Protein AF-A0AAD2HUR3-F1 (afdb_monomer)

Radius of gyration: 21.35 Å; Cα contacts (8 Å, |Δi|>4): 357; chains: 1; bounding box: 64×47×50 Å

Structure (mmCIF, N/CA/C/O backbone):
data_AF-A0AAD2HUR3-F1
#
_entry.id   AF-A0AAD2HUR3-F1
#
loop_
_atom_site.group_PDB
_atom_site.id
_atom_site.type_symbol
_atom_site.label_atom_id
_atom_site.label_alt_id
_atom_site.label_comp_id
_atom_site.label_asym_id
_atom_site.label_entity_id
_atom_site.label_seq_id
_atom_site.pdbx_PDB_ins_code
_atom_site.Cartn_x
_atom_site.Cartn_y
_atom_site.Cartn_z
_atom_site.occupancy
_atom_site.B_iso_or_equiv
_atom_site.auth_seq_id
_atom_site.auth_comp_id
_atom_site.auth_asym_id
_atom_site.auth_atom_id
_atom_site.pdbx_PDB_model_num
ATOM 1 N N . MET A 1 1 ? 40.397 14.769 -1.586 1.00 34.00 1 MET A N 1
ATOM 2 C CA . MET A 1 1 ? 39.409 15.839 -1.855 1.00 34.00 1 MET A CA 1
ATOM 3 C C . MET A 1 1 ? 38.210 15.636 -0.929 1.00 34.00 1 MET A C 1
ATOM 5 O O . MET A 1 1 ? 37.573 14.597 -1.017 1.00 34.00 1 MET A O 1
ATOM 9 N N . LYS A 1 2 ? 37.952 16.541 0.029 1.00 37.72 2 LYS A N 1
ATOM 10 C CA . LYS A 1 2 ? 36.779 16.451 0.923 1.00 37.72 2 LYS A CA 1
ATOM 11 C C . LYS A 1 2 ? 35.541 16.896 0.135 1.00 37.72 2 LYS A C 1
ATOM 13 O O . LYS A 1 2 ? 35.462 18.057 -0.245 1.00 37.72 2 LYS A O 1
ATOM 18 N N . HIS A 1 3 ? 34.601 15.989 -0.125 1.00 41.09 3 HIS A N 1
ATOM 19 C CA . HIS A 1 3 ? 33.325 16.328 -0.758 1.00 41.09 3 HIS A CA 1
ATOM 20 C C . HIS A 1 3 ? 32.531 17.284 0.150 1.00 41.09 3 HIS A C 1
ATOM 22 O O . HIS A 1 3 ? 32.037 16.884 1.206 1.00 41.09 3 HIS A O 1
ATOM 28 N N . LEU A 1 4 ? 32.431 18.555 -0.244 1.00 47.91 4 LEU A N 1
ATOM 29 C CA . LEU A 1 4 ? 31.556 19.537 0.391 1.00 47.91 4 LEU A CA 1
ATOM 30 C C . LEU A 1 4 ? 30.112 19.228 -0.015 1.00 47.91 4 LEU A C 1
ATOM 32 O O . LEU A 1 4 ? 29.670 19.565 -1.108 1.00 47.91 4 LEU A O 1
ATOM 36 N N . LEU A 1 5 ? 29.390 18.539 0.864 1.00 52.28 5 LEU A N 1
ATOM 37 C CA . LEU A 1 5 ? 27.945 18.377 0.746 1.00 52.28 5 LEU A CA 1
ATOM 38 C C . LEU A 1 5 ? 27.286 19.621 1.349 1.00 52.28 5 LEU A C 1
ATOM 40 O O . LEU A 1 5 ? 27.466 19.898 2.539 1.00 52.28 5 LEU A O 1
ATOM 44 N N . PHE A 1 6 ? 26.560 20.368 0.524 1.00 56.66 6 PHE A N 1
ATOM 45 C CA . PHE A 1 6 ? 25.762 21.516 0.945 1.00 56.66 6 PHE A CA 1
ATOM 46 C C . PHE A 1 6 ? 24.303 21.092 1.100 1.00 56.66 6 PHE A C 1
ATOM 48 O O . PHE A 1 6 ? 23.787 20.338 0.276 1.00 56.66 6 PHE A O 1
ATOM 55 N N . PHE A 1 7 ? 23.650 21.572 2.155 1.00 55.84 7 PHE A N 1
ATOM 56 C CA . PHE A 1 7 ? 22.195 21.505 2.270 1.00 55.84 7 PHE A CA 1
ATOM 57 C C . PHE A 1 7 ? 21.618 22.821 1.753 1.00 55.84 7 PHE A C 1
ATOM 59 O O . PHE A 1 7 ? 22.141 23.884 2.089 1.00 55.84 7 PHE A O 1
ATOM 66 N N . GLU A 1 8 ? 20.578 22.737 0.926 1.00 53.88 8 GLU A N 1
ATOM 67 C CA . GLU A 1 8 ? 19.893 23.899 0.366 1.00 53.88 8 GLU A CA 1
ATOM 68 C C . GLU A 1 8 ? 18.534 24.044 1.054 1.00 53.88 8 GLU A C 1
ATOM 70 O O . GLU A 1 8 ? 17.610 23.259 0.845 1.00 53.88 8 GLU A O 1
ATOM 75 N N . THR A 1 9 ? 18.435 25.033 1.935 1.00 46.44 9 THR A N 1
ATOM 76 C CA . THR A 1 9 ? 17.187 25.420 2.600 1.00 46.44 9 THR A CA 1
ATOM 77 C C . THR A 1 9 ? 17.035 26.925 2.458 1.00 46.44 9 THR A C 1
ATOM 79 O O . THR A 1 9 ? 17.928 27.667 2.857 1.00 46.44 9 THR A O 1
ATOM 82 N N . GLN A 1 10 ? 15.922 27.372 1.866 1.00 58.75 10 GLN A N 1
ATOM 83 C CA . GLN A 1 10 ? 15.602 28.795 1.666 1.00 58.75 10 GLN A CA 1
ATOM 84 C C . GLN A 1 10 ? 16.703 29.604 0.948 1.00 58.75 10 GLN A C 1
ATOM 86 O O . GLN A 1 10 ? 17.018 30.724 1.335 1.00 58.75 10 GLN A O 1
ATOM 91 N N . GLY A 1 11 ? 17.317 29.028 -0.093 1.00 70.56 11 GLY A N 1
ATOM 92 C CA . GLY A 1 11 ? 18.325 29.716 -0.914 1.00 70.56 11 GLY A CA 1
ATOM 93 C C . GLY A 1 11 ? 19.704 29.880 -0.262 1.00 70.56 11 GLY A C 1
ATOM 94 O O . GLY A 1 11 ? 20.572 30.535 -0.834 1.00 70.56 11 GLY A O 1
ATOM 95 N N . MET A 1 12 ? 19.939 29.282 0.909 1.00 71.00 12 MET A N 1
ATOM 96 C CA . MET A 1 12 ? 21.235 29.312 1.590 1.00 71.00 12 MET A CA 1
ATOM 97 C C . MET A 1 12 ? 21.991 27.995 1.402 1.00 71.00 12 MET A C 1
ATOM 99 O O . MET A 1 12 ? 21.436 26.916 1.608 1.00 71.00 12 MET A O 1
ATOM 103 N N . LYS A 1 13 ? 23.281 28.091 1.051 1.00 77.38 13 LYS A N 1
ATOM 104 C CA . LYS A 1 13 ? 24.201 26.949 0.951 1.00 77.38 13 LYS A CA 1
ATOM 105 C C . LYS A 1 13 ? 25.010 26.831 2.233 1.00 77.38 13 LYS A C 1
ATOM 107 O O . LYS A 1 13 ? 25.949 27.593 2.451 1.00 77.38 13 LYS A O 1
ATOM 112 N N . VAL A 1 14 ? 24.667 25.853 3.067 1.00 76.56 14 VAL A N 1
ATOM 113 C CA . VAL A 1 14 ? 25.336 25.651 4.358 1.00 76.56 14 VAL A CA 1
ATOM 114 C C . VAL A 1 14 ? 26.252 24.423 4.293 1.00 76.56 14 VAL A C 1
ATOM 116 O O . VAL A 1 14 ? 25.781 23.339 3.926 1.00 76.56 14 VAL A O 1
ATOM 119 N N . PRO A 1 15 ? 27.553 24.544 4.637 1.00 82.62 15 PRO A N 1
ATOM 120 C CA . PRO A 1 15 ? 28.452 23.397 4.693 1.00 82.62 15 PRO A CA 1
ATOM 121 C C . PRO A 1 15 ? 27.973 22.360 5.713 1.00 82.62 15 PRO A C 1
ATOM 123 O O . PRO A 1 15 ? 27.657 22.696 6.856 1.00 82.62 15 PRO A O 1
ATOM 126 N N . ARG A 1 16 ? 28.002 21.072 5.347 1.00 78.06 16 ARG A N 1
ATOM 127 C CA . ARG A 1 16 ? 27.682 19.976 6.278 1.00 78.06 16 ARG A CA 1
ATOM 128 C C . ARG A 1 16 ? 28.501 20.019 7.570 1.00 78.06 16 ARG A C 1
ATOM 130 O O . ARG A 1 16 ? 27.969 19.638 8.606 1.00 78.06 16 ARG A O 1
ATOM 137 N N . SER A 1 17 ? 29.768 20.436 7.518 1.00 84.12 17 SER A N 1
ATOM 138 C CA . SER A 1 17 ? 30.611 20.561 8.716 1.00 84.12 17 SER A CA 1
ATOM 139 C C . SER A 1 17 ? 30.014 21.546 9.714 1.00 84.12 17 SER A C 1
ATOM 141 O O . SER A 1 17 ? 29.818 21.175 10.860 1.00 84.12 17 SER A O 1
ATOM 143 N N . LEU A 1 18 ? 29.595 22.726 9.249 1.00 84.88 18 LEU A N 1
ATOM 144 C CA . LEU A 1 18 ? 28.992 23.757 10.092 1.00 84.88 18 LEU A CA 1
ATOM 145 C C . LEU A 1 18 ? 27.701 23.263 10.762 1.00 84.88 18 LEU A C 1
ATOM 147 O O . LEU A 1 18 ? 27.495 23.482 11.950 1.00 84.88 18 LEU A O 1
ATOM 151 N N . ILE A 1 19 ? 26.861 22.538 10.019 1.00 81.31 19 ILE A N 1
ATOM 152 C CA . ILE A 1 19 ? 25.645 21.916 10.565 1.00 81.31 19 ILE A CA 1
ATOM 153 C C . ILE A 1 19 ? 25.994 20.861 11.622 1.00 81.31 19 ILE A C 1
ATOM 155 O O . ILE A 1 19 ? 25.353 20.788 12.666 1.00 81.31 19 ILE A O 1
ATOM 159 N N . MET A 1 20 ? 27.003 20.027 11.361 1.00 82.38 20 MET A N 1
ATOM 160 C CA . MET A 1 20 ? 27.435 18.998 12.310 1.00 82.38 20 MET A CA 1
ATOM 161 C C . MET A 1 20 ? 28.038 19.602 13.579 1.00 82.38 20 MET A C 1
ATOM 163 O O . MET A 1 20 ? 27.759 19.087 14.658 1.00 82.38 20 MET A O 1
ATOM 167 N N . ASP A 1 21 ? 28.803 20.687 13.459 1.00 87.56 21 ASP A N 1
ATOM 168 C CA . ASP A 1 21 ? 29.377 21.421 14.589 1.00 87.56 21 ASP A CA 1
ATOM 169 C C . ASP A 1 21 ? 28.271 22.092 15.416 1.00 87.56 21 ASP A C 1
ATOM 171 O O . ASP A 1 21 ? 28.256 21.968 16.640 1.00 87.56 21 ASP A O 1
ATOM 175 N N . PHE A 1 22 ? 27.276 22.695 14.753 1.00 87.81 22 PHE A N 1
ATOM 176 C CA . PHE A 1 22 ? 26.085 23.246 15.403 1.00 87.81 22 PHE A CA 1
ATOM 177 C C . PHE A 1 22 ? 25.326 22.176 16.201 1.00 87.81 22 PHE A C 1
ATOM 179 O O . PHE A 1 22 ? 25.068 22.358 17.389 1.00 87.81 22 PHE A O 1
ATOM 186 N N . PHE A 1 23 ? 25.010 21.029 15.587 1.00 86.75 23 PHE A N 1
ATOM 187 C CA . PHE A 1 23 ? 24.324 19.938 16.287 1.00 86.75 23 PHE A CA 1
ATOM 188 C C . PHE A 1 23 ? 25.182 19.332 17.403 1.00 86.75 23 PHE A C 1
ATOM 190 O O . PHE A 1 23 ? 24.644 18.927 18.429 1.00 86.75 23 PHE A O 1
ATOM 197 N N . ALA A 1 24 ? 26.504 19.268 17.238 1.00 85.25 24 ALA A N 1
ATOM 198 C CA . ALA A 1 24 ? 27.399 18.789 18.287 1.00 85.25 24 ALA A CA 1
ATOM 199 C C . ALA A 1 24 ? 27.435 19.735 19.498 1.00 85.25 24 ALA A C 1
ATOM 201 O O . ALA A 1 24 ? 27.561 19.255 20.623 1.00 85.25 24 ALA A O 1
ATOM 202 N N . LEU A 1 25 ? 27.305 21.046 19.276 1.00 90.12 25 LEU A N 1
ATOM 203 C CA . LEU A 1 25 ? 27.304 22.060 20.328 1.00 90.12 25 LEU A CA 1
ATO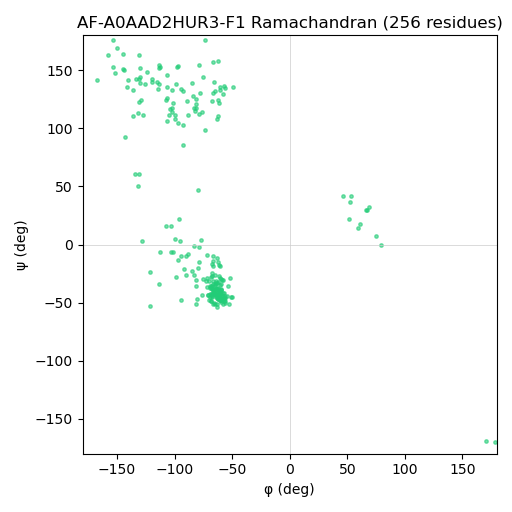M 204 C C . LEU A 1 25 ? 25.941 22.185 21.024 1.00 90.12 25 LEU A C 1
ATOM 206 O O . LEU A 1 25 ? 25.880 22.209 22.251 1.00 90.12 25 LEU A O 1
ATOM 210 N N . HIS A 1 26 ? 24.856 22.259 20.252 1.00 88.44 26 HIS A N 1
ATOM 211 C CA . HIS A 1 26 ? 23.526 22.601 20.767 1.00 88.44 26 HIS A CA 1
ATOM 212 C C . HIS A 1 26 ? 22.627 21.391 21.028 1.00 88.44 26 HIS A C 1
ATOM 214 O O . HIS A 1 26 ? 21.779 21.443 21.914 1.00 88.44 26 HIS A O 1
ATOM 220 N N . GLU A 1 27 ? 22.817 20.287 20.301 1.00 87.19 27 GLU A N 1
ATOM 221 C CA . GLU A 1 27 ? 22.005 19.072 20.444 1.00 87.19 27 GLU A CA 1
ATOM 222 C C . GLU A 1 27 ? 22.872 17.797 20.559 1.00 87.19 27 GLU A C 1
ATOM 224 O O . GLU A 1 27 ? 22.635 16.801 19.856 1.00 87.19 27 GLU A O 1
ATOM 229 N N . PRO A 1 28 ? 23.885 17.774 21.454 1.00 84.38 28 PRO A N 1
ATOM 230 C CA . PRO A 1 28 ? 24.832 16.665 21.551 1.00 84.38 28 PRO A CA 1
ATOM 231 C C . PRO A 1 28 ? 24.142 15.332 21.863 1.00 84.38 28 PRO A C 1
ATOM 233 O O . PRO A 1 28 ? 24.606 14.281 21.420 1.00 84.38 28 PRO A O 1
ATOM 236 N N . ASP A 1 29 ? 23.014 15.357 22.577 1.00 80.69 29 ASP A N 1
ATOM 237 C CA . ASP A 1 29 ? 22.195 14.173 22.832 1.00 80.69 29 ASP A CA 1
ATOM 238 C C . ASP A 1 29 ? 21.568 13.594 21.566 1.00 80.69 29 ASP A C 1
ATOM 240 O O . ASP A 1 29 ? 21.640 12.382 21.364 1.00 80.69 29 ASP A O 1
ATOM 244 N N . LEU A 1 30 ? 21.040 14.425 20.665 1.00 75.75 30 LEU A N 1
ATOM 245 C CA . LEU A 1 30 ? 20.465 13.957 19.400 1.00 75.75 30 LEU A CA 1
ATOM 246 C C . LEU A 1 30 ? 21.549 13.403 18.468 1.00 75.75 30 LEU A C 1
ATOM 248 O O . LEU A 1 30 ? 21.339 12.383 17.804 1.00 75.75 30 LEU A O 1
ATOM 252 N N . VAL A 1 31 ? 22.745 14.002 18.474 1.00 78.31 31 VAL A N 1
ATOM 253 C CA . VAL A 1 31 ? 23.915 13.457 17.766 1.00 78.31 31 VAL A CA 1
ATOM 254 C C . VAL A 1 31 ? 24.333 12.110 18.359 1.00 78.31 31 VAL A C 1
ATOM 256 O O . VAL A 1 31 ? 24.566 11.161 17.604 1.00 78.31 31 VAL A O 1
ATOM 259 N N . ARG A 1 32 ? 24.400 11.991 19.692 1.00 77.38 32 ARG A N 1
ATOM 260 C CA . ARG A 1 32 ? 24.710 10.732 20.390 1.00 77.38 32 ARG A CA 1
ATOM 261 C C . ARG A 1 32 ? 23.674 9.651 20.087 1.00 77.38 32 ARG A C 1
ATOM 263 O O . ARG A 1 32 ? 24.058 8.531 19.759 1.00 77.38 32 ARG A O 1
ATOM 270 N N . GLU A 1 33 ? 22.383 9.964 20.154 1.00 71.38 33 GLU A N 1
ATOM 271 C CA . GLU A 1 33 ? 21.304 9.025 19.836 1.00 71.38 33 GLU A CA 1
ATOM 272 C C . GLU A 1 33 ? 21.361 8.560 18.378 1.00 71.38 33 GLU A C 1
ATOM 274 O O . GLU A 1 33 ? 21.265 7.360 18.114 1.00 71.38 33 GLU A O 1
ATOM 279 N N . ARG A 1 34 ? 21.606 9.474 17.431 1.00 68.06 34 ARG A N 1
ATOM 280 C CA . ARG A 1 34 ? 21.756 9.130 16.011 1.00 68.06 34 ARG A CA 1
ATOM 281 C C . ARG A 1 34 ? 22.992 8.265 15.754 1.00 68.06 34 ARG A C 1
ATOM 283 O O . ARG A 1 34 ? 22.907 7.317 14.980 1.00 68.06 34 ARG A O 1
ATOM 290 N N . ARG A 1 35 ? 24.124 8.554 16.411 1.00 66.56 35 ARG A N 1
ATOM 291 C CA . ARG A 1 35 ? 25.373 7.773 16.285 1.00 66.56 35 ARG A CA 1
ATOM 292 C C . ARG A 1 35 ? 25.278 6.376 16.886 1.00 66.56 35 ARG A C 1
ATOM 294 O O . ARG A 1 35 ? 25.960 5.480 16.404 1.00 66.56 35 ARG A O 1
ATOM 301 N N . LYS A 1 36 ? 24.427 6.168 17.897 1.00 67.19 36 LYS A N 1
ATOM 302 C CA . LYS A 1 36 ? 24.201 4.838 18.483 1.00 67.19 36 LYS A CA 1
ATOM 303 C C . LYS A 1 36 ? 23.629 3.833 17.474 1.00 67.19 36 LYS A C 1
ATOM 305 O O . LYS A 1 36 ? 23.686 2.644 17.754 1.00 67.19 36 LYS A O 1
ATOM 310 N N . ASN A 1 37 ? 23.069 4.275 16.336 1.00 57.91 37 ASN A N 1
ATOM 311 C CA . ASN A 1 37 ? 22.354 3.423 15.371 1.00 57.91 37 ASN A CA 1
ATOM 312 C C . ASN A 1 37 ? 21.266 2.543 16.021 1.00 57.91 37 ASN A C 1
ATOM 314 O O . ASN A 1 37 ? 20.832 1.538 15.460 1.00 57.91 37 ASN A O 1
ATOM 318 N N . CYS A 1 38 ? 20.790 2.936 17.202 1.00 59.72 38 CYS A N 1
ATOM 319 C CA . CYS A 1 38 ? 19.756 2.231 17.935 1.00 59.72 38 CYS A CA 1
ATOM 320 C C . CYS A 1 38 ? 18.429 2.940 17.689 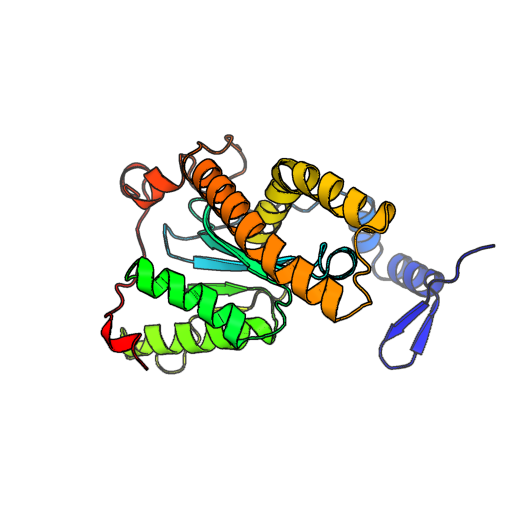1.00 59.72 38 CYS A C 1
ATOM 322 O O . CYS A 1 38 ? 18.192 4.035 18.198 1.00 59.72 38 CYS A O 1
ATOM 324 N N . LEU A 1 39 ? 17.546 2.312 16.915 1.00 64.94 39 LEU A N 1
ATOM 325 C CA . LEU A 1 39 ? 16.173 2.787 16.776 1.00 64.94 39 LEU A CA 1
ATOM 326 C C . LEU A 1 39 ? 15.482 2.720 18.147 1.00 64.94 39 LEU A C 1
ATOM 328 O O . LEU A 1 39 ? 15.422 1.655 18.768 1.00 64.94 39 LEU A O 1
ATOM 332 N N . ARG A 1 40 ? 14.937 3.850 18.619 1.00 64.88 40 ARG A N 1
ATOM 333 C CA . ARG A 1 40 ? 14.038 3.861 19.782 1.00 64.88 40 ARG A CA 1
ATOM 334 C C . ARG A 1 40 ? 12.797 3.042 19.428 1.00 64.88 40 ARG A C 1
ATOM 336 O O . ARG A 1 40 ? 11.998 3.458 18.589 1.00 64.88 40 ARG A O 1
ATOM 343 N N . ARG A 1 41 ? 12.645 1.871 20.052 1.00 66.81 41 ARG A N 1
ATOM 344 C CA . ARG A 1 41 ? 11.488 0.998 19.822 1.00 66.81 41 ARG A CA 1
ATOM 345 C C . ARG A 1 41 ? 10.229 1.681 20.338 1.00 66.81 41 ARG A C 1
ATOM 347 O O . ARG A 1 41 ? 10.188 2.135 21.478 1.00 66.81 41 ARG A O 1
ATOM 354 N N . LYS A 1 42 ? 9.198 1.723 19.502 1.00 73.88 42 LYS A N 1
ATOM 355 C CA . LYS A 1 42 ? 7.851 2.150 19.877 1.00 73.88 42 LYS A CA 1
ATOM 356 C C . LYS A 1 42 ? 6.902 0.989 19.628 1.00 73.88 42 LYS A C 1
ATOM 358 O O . LYS A 1 42 ? 7.071 0.257 18.656 1.00 73.88 42 LYS A O 1
ATOM 363 N N . LYS A 1 43 ? 5.923 0.819 20.512 1.00 80.00 43 LYS A N 1
ATOM 364 C CA . LYS A 1 43 ? 4.836 -0.136 20.301 1.00 80.00 43 LYS A CA 1
ATOM 365 C C . LYS A 1 43 ? 3.803 0.523 19.391 1.00 80.00 43 LYS A C 1
ATOM 367 O O . LYS A 1 43 ? 3.364 1.634 19.678 1.00 80.00 43 LYS A O 1
ATOM 372 N N . PHE A 1 44 ? 3.470 -0.137 18.287 1.00 84.56 44 PHE A N 1
ATOM 373 C CA . PHE A 1 44 ? 2.346 0.253 17.443 1.00 84.56 44 PHE A CA 1
ATOM 374 C C . PHE A 1 44 ? 1.068 -0.363 18.022 1.00 84.56 44 PHE A C 1
ATOM 376 O O . PHE A 1 44 ? 1.095 -1.517 18.451 1.00 84.56 44 PHE A O 1
ATOM 383 N N . TRP A 1 45 ? -0.022 0.400 18.036 1.00 87.69 45 TRP A N 1
ATOM 384 C CA . TRP A 1 45 ? -1.313 -0.023 18.571 1.00 87.69 45 TRP A CA 1
ATOM 385 C C . TRP A 1 45 ? -2.431 0.289 17.572 1.00 87.69 45 TRP A C 1
ATOM 387 O O . TRP A 1 45 ? -2.398 1.330 16.917 1.00 87.69 45 TRP A O 1
ATOM 397 N N . ALA A 1 46 ? -3.397 -0.618 17.486 1.00 92.12 46 ALA A N 1
ATOM 398 C CA . ALA A 1 46 ? -4.672 -0.482 16.793 1.00 92.12 46 ALA A CA 1
ATOM 399 C C . ALA A 1 46 ? -5.720 -1.237 17.625 1.00 92.12 46 ALA A C 1
ATOM 401 O O . ALA A 1 46 ? -5.365 -2.193 18.322 1.00 92.12 46 ALA A O 1
ATOM 402 N N . ALA A 1 47 ? -6.973 -0.793 17.586 1.00 94.81 47 ALA A N 1
ATOM 403 C CA . ALA A 1 47 ? -8.035 -1.313 18.444 1.00 94.81 47 ALA A CA 1
ATOM 404 C C . ALA A 1 47 ? -8.496 -2.721 18.040 1.00 94.81 47 ALA A C 1
ATOM 406 O O . ALA A 1 47 ? -8.909 -3.506 18.891 1.00 94.81 47 ALA A O 1
ATOM 407 N N . GLY A 1 48 ? -8.430 -3.038 16.748 1.00 96.50 48 GLY A N 1
ATOM 408 C CA . GLY A 1 48 ? -8.900 -4.299 16.187 1.00 96.50 48 GLY A CA 1
ATOM 409 C C . GLY A 1 48 ? -8.719 -4.346 14.679 1.00 96.50 48 GLY A C 1
ATOM 410 O O . GLY A 1 48 ? -8.068 -3.481 14.086 1.00 96.50 48 GLY A O 1
ATOM 411 N N . VAL A 1 49 ? -9.312 -5.363 14.067 1.00 97.38 49 VAL A N 1
ATOM 412 C CA . VAL A 1 49 ? -9.328 -5.537 12.615 1.00 97.38 49 VAL A CA 1
ATOM 413 C C . VAL A 1 49 ? -10.141 -4.410 11.985 1.00 97.38 49 VAL A C 1
ATOM 415 O O . VAL A 1 49 ? -11.165 -4.010 12.530 1.00 97.38 49 VAL A O 1
ATOM 418 N N . ASN A 1 50 ? -9.683 -3.868 10.859 1.00 97.75 50 ASN A N 1
ATOM 419 C CA . ASN A 1 50 ? -10.306 -2.756 10.139 1.00 97.75 50 ASN A CA 1
ATOM 420 C C . ASN A 1 50 ? -10.459 -1.450 10.951 1.00 97.75 50 ASN A C 1
ATOM 422 O O . ASN A 1 50 ? -11.143 -0.532 10.504 1.00 97.75 50 ASN A O 1
ATOM 426 N N . ASP A 1 51 ? -9.789 -1.306 12.103 1.00 97.25 51 ASP A N 1
ATOM 427 C CA . ASP A 1 51 ? -9.697 -0.014 12.808 1.00 97.25 51 ASP A CA 1
ATOM 428 C C . ASP A 1 51 ? -8.970 1.013 11.925 1.00 97.25 51 ASP A C 1
ATOM 430 O O . ASP A 1 51 ? -9.419 2.143 11.726 1.00 97.25 51 ASP A O 1
ATOM 434 N N . ILE A 1 52 ? -7.849 0.597 11.329 1.00 96.56 52 ILE A N 1
ATOM 435 C CA . ILE A 1 52 ? -7.015 1.457 10.492 1.00 96.56 52 ILE A CA 1
ATOM 436 C C . ILE A 1 52 ? -6.591 0.699 9.241 1.00 96.56 52 ILE A C 1
ATOM 438 O O . ILE A 1 52 ? -6.049 -0.396 9.354 1.00 96.56 52 ILE A O 1
ATOM 442 N N . TRP A 1 53 ? -6.714 1.315 8.065 1.00 97.75 53 TRP A N 1
ATOM 443 C CA . TRP A 1 53 ? -5.891 0.936 6.911 1.00 97.75 53 TRP A CA 1
ATOM 444 C C . TRP A 1 53 ? -4.801 1.978 6.694 1.00 97.75 53 TRP A C 1
ATOM 446 O O . TRP A 1 53 ? -5.069 3.152 6.428 1.00 97.75 53 TRP A O 1
ATOM 456 N N . ALA A 1 54 ? -3.555 1.540 6.830 1.00 96.44 54 ALA A N 1
ATOM 457 C CA . ALA A 1 54 ? -2.376 2.351 6.601 1.00 96.44 54 ALA A CA 1
ATOM 458 C C . ALA A 1 54 ? -1.913 2.190 5.151 1.00 96.44 54 ALA A C 1
ATOM 460 O O . ALA A 1 54 ? -1.789 1.068 4.659 1.00 96.44 54 ALA A O 1
ATOM 461 N N . VAL A 1 55 ? -1.639 3.296 4.470 1.00 96.06 55 VAL A N 1
ATOM 462 C CA . VAL A 1 55 ? -1.221 3.299 3.067 1.00 96.06 55 VAL A CA 1
ATOM 463 C C . VAL A 1 55 ? 0.102 4.016 2.895 1.00 96.06 55 VAL A C 1
ATOM 465 O O . VAL A 1 55 ? 0.408 4.935 3.654 1.00 96.06 55 VAL A O 1
ATOM 468 N N . ASP A 1 56 ? 0.898 3.579 1.926 1.00 94.94 56 ASP A N 1
ATOM 469 C CA . ASP A 1 56 ? 2.214 4.158 1.669 1.00 94.94 56 ASP A CA 1
ATOM 470 C C . ASP A 1 56 ? 2.699 3.884 0.244 1.00 94.94 56 ASP A C 1
ATOM 472 O O . ASP A 1 56 ? 2.215 2.976 -0.442 1.00 94.94 56 ASP A O 1
ATOM 476 N N . GLN A 1 57 ? 3.702 4.651 -0.169 1.00 93.88 57 GLN A N 1
ATOM 477 C CA . GLN A 1 57 ? 4.309 4.627 -1.492 1.00 93.88 57 GLN A CA 1
ATOM 478 C C . GLN A 1 57 ? 5.754 4.137 -1.465 1.00 93.88 57 GLN A C 1
ATOM 480 O O . GLN A 1 57 ? 6.479 4.317 -0.489 1.00 93.88 57 GLN A O 1
ATOM 485 N N . HIS A 1 58 ? 6.209 3.541 -2.570 1.00 93.44 58 HIS A N 1
ATOM 486 C CA . HIS A 1 58 ? 7.597 3.122 -2.714 1.00 93.44 58 HIS A CA 1
ATOM 487 C C . HIS A 1 58 ? 8.196 3.473 -4.082 1.00 93.44 58 HIS A C 1
ATOM 489 O O . HIS A 1 58 ? 7.889 2.852 -5.100 1.00 93.44 58 HIS A O 1
ATOM 495 N N . ASP A 1 59 ? 9.133 4.425 -4.066 1.00 93.56 59 ASP A N 1
ATOM 496 C CA . ASP A 1 59 ? 9.692 5.065 -5.269 1.00 93.56 59 ASP A CA 1
ATOM 497 C C . ASP A 1 59 ? 11.054 4.514 -5.708 1.00 93.56 59 ASP A C 1
ATOM 499 O O . ASP A 1 59 ? 11.660 5.018 -6.652 1.00 93.56 59 ASP A O 1
ATOM 503 N N . LYS A 1 60 ? 11.574 3.469 -5.054 1.00 91.06 60 LYS A N 1
ATOM 504 C CA . LYS A 1 60 ? 12.940 2.985 -5.332 1.00 91.06 60 LYS A CA 1
ATOM 505 C C . LYS A 1 60 ? 13.149 2.493 -6.766 1.00 91.06 60 LYS A C 1
ATOM 507 O O . LYS A 1 60 ? 14.269 2.558 -7.258 1.00 91.06 60 LYS A O 1
ATOM 512 N N . TRP A 1 61 ? 12.095 2.025 -7.430 1.00 92.19 61 TRP A N 1
ATOM 513 C CA . TRP A 1 61 ? 12.141 1.581 -8.827 1.00 92.19 61 TRP A CA 1
ATOM 514 C C . TRP A 1 61 ? 11.884 2.707 -9.836 1.00 92.19 61 TRP A C 1
ATOM 516 O O . TRP A 1 61 ? 12.094 2.523 -11.033 1.00 92.19 61 TRP A O 1
ATOM 526 N N . LYS A 1 62 ? 11.489 3.898 -9.375 1.00 91.12 62 LYS A N 1
ATOM 527 C CA . LYS A 1 62 ? 11.014 4.986 -10.238 1.00 91.12 62 LYS A CA 1
ATOM 528 C C . LYS A 1 62 ? 12.142 5.570 -11.074 1.00 91.12 62 LYS A C 1
ATOM 530 O O . LYS A 1 62 ? 11.990 5.737 -12.275 1.00 91.12 62 LYS A O 1
ATOM 535 N N . ALA A 1 63 ? 13.294 5.812 -10.450 1.00 87.44 63 ALA A N 1
ATOM 536 C CA . ALA A 1 63 ? 14.456 6.378 -11.132 1.00 87.44 63 ALA A CA 1
ATOM 537 C C . ALA A 1 63 ? 15.113 5.404 -12.123 1.00 87.44 63 ALA A C 1
ATOM 539 O O . ALA A 1 63 ? 15.673 5.850 -13.118 1.00 87.44 63 ALA A O 1
ATOM 540 N N . LYS A 1 64 ? 15.064 4.093 -11.847 1.00 85.81 64 LYS A N 1
ATOM 541 C CA . LYS A 1 64 ? 15.773 3.077 -12.641 1.00 85.81 64 LYS A CA 1
ATOM 542 C C . LYS A 1 64 ? 14.895 2.450 -13.723 1.00 85.81 64 LYS A C 1
ATOM 544 O O . LYS A 1 64 ? 15.305 2.378 -14.871 1.00 85.81 64 LYS A O 1
ATOM 549 N N . PHE A 1 65 ? 13.680 2.045 -13.361 1.00 88.25 65 PHE A N 1
ATOM 550 C CA . PHE A 1 65 ? 12.772 1.303 -14.241 1.00 88.25 65 PHE A CA 1
ATOM 551 C C . PHE A 1 65 ? 11.527 2.105 -14.631 1.00 88.25 65 PHE A C 1
ATOM 553 O O . PHE A 1 65 ? 10.717 1.642 -15.428 1.00 88.25 65 PHE A O 1
ATOM 560 N N . GLY A 1 66 ? 11.328 3.297 -14.059 1.00 90.81 66 GLY A N 1
ATOM 561 C CA . GLY A 1 66 ? 10.097 4.059 -14.267 1.00 90.81 66 GLY A CA 1
ATOM 562 C C . GLY A 1 66 ? 8.871 3.375 -13.664 1.00 90.81 66 GLY A C 1
ATOM 563 O O . GLY A 1 66 ? 7.781 3.522 -14.208 1.00 90.81 66 GLY A O 1
ATOM 564 N N . LEU A 1 67 ? 9.055 2.611 -12.581 1.00 94.50 67 LEU A N 1
ATOM 565 C CA . LEU A 1 67 ? 8.002 1.881 -11.874 1.00 94.50 67 LEU A CA 1
ATOM 566 C C . LEU A 1 67 ? 7.905 2.358 -10.422 1.00 94.50 67 LEU A C 1
ATOM 568 O O . LEU A 1 67 ? 8.911 2.581 -9.754 1.00 94.50 67 LEU A O 1
ATOM 572 N N . ALA A 1 68 ? 6.689 2.494 -9.921 1.00 96.31 68 ALA A N 1
ATOM 573 C CA . ALA A 1 68 ? 6.378 2.915 -8.568 1.00 96.31 68 ALA A CA 1
ATOM 574 C C . ALA A 1 68 ? 5.378 1.940 -7.947 1.00 96.31 68 ALA A C 1
ATOM 576 O O . ALA A 1 68 ? 4.496 1.419 -8.634 1.00 96.31 68 ALA A O 1
ATOM 577 N N . LEU A 1 69 ? 5.520 1.699 -6.646 1.00 97.06 69 LEU A N 1
ATOM 578 C CA . LEU A 1 69 ? 4.650 0.792 -5.907 1.00 97.06 69 LEU A CA 1
ATOM 579 C C . LEU A 1 69 ? 3.805 1.562 -4.891 1.00 97.06 69 LEU A C 1
ATOM 581 O O . LEU A 1 69 ? 4.207 2.612 -4.384 1.00 97.06 69 LEU A O 1
ATOM 585 N N . HIS A 1 70 ? 2.642 1.010 -4.572 1.00 97.19 70 HIS A N 1
ATOM 586 C CA . HIS A 1 70 ? 1.755 1.513 -3.532 1.00 97.19 70 HIS A CA 1
ATOM 587 C C . HIS A 1 70 ? 1.132 0.351 -2.759 1.00 97.19 70 HIS A C 1
ATOM 589 O O . HIS A 1 70 ? 0.760 -0.656 -3.356 1.00 97.19 70 HIS A O 1
ATOM 595 N N . THR A 1 71 ? 0.983 0.484 -1.443 1.00 97.56 71 THR A N 1
ATOM 596 C CA . THR A 1 71 ? 0.399 -0.561 -0.590 1.00 97.56 71 THR A CA 1
ATOM 597 C C . THR A 1 71 ? -0.694 -0.003 0.306 1.00 97.56 71 THR A C 1
ATOM 599 O O . THR A 1 71 ? -0.644 1.161 0.696 1.00 97.56 71 THR A O 1
ATOM 602 N N . GLY A 1 72 ? -1.651 -0.857 0.659 1.00 97.69 72 GLY A N 1
ATOM 603 C CA . GLY A 1 72 ? -2.599 -0.629 1.746 1.00 97.69 72 GLY A CA 1
ATOM 604 C C . GLY A 1 72 ? -2.632 -1.837 2.667 1.00 97.69 72 GLY A C 1
ATOM 605 O O . GLY A 1 72 ? -2.827 -2.963 2.206 1.00 97.69 72 GLY A O 1
ATOM 606 N N . ILE A 1 73 ? -2.391 -1.618 3.956 1.00 97.44 73 ILE A N 1
ATOM 607 C CA . ILE A 1 73 ? -2.250 -2.672 4.961 1.00 97.44 73 ILE A CA 1
ATOM 608 C C . ILE A 1 73 ? -3.130 -2.381 6.172 1.00 97.44 73 ILE A C 1
ATOM 610 O O . ILE A 1 73 ? -3.171 -1.248 6.647 1.00 97.44 73 ILE A O 1
ATOM 614 N N . ASP A 1 74 ? -3.773 -3.413 6.707 1.00 97.31 74 ASP A N 1
ATOM 615 C CA . ASP A 1 74 ? -4.316 -3.408 8.061 1.00 97.31 74 ASP A CA 1
ATOM 616 C C . ASP A 1 74 ? -3.164 -3.652 9.060 1.00 97.31 74 ASP A C 1
ATOM 618 O O . ASP A 1 74 ? -2.584 -4.748 9.085 1.00 97.31 74 ASP A O 1
ATOM 622 N N . PRO A 1 75 ? -2.790 -2.659 9.888 1.00 95.00 75 PRO A N 1
ATOM 623 C CA . PRO A 1 75 ? -1.723 -2.779 10.875 1.00 95.00 75 PRO A CA 1
ATOM 624 C C . PRO A 1 75 ? -1.964 -3.836 11.957 1.00 95.00 75 PRO A C 1
ATOM 626 O O . PRO A 1 75 ? -0.992 -4.408 12.455 1.00 95.00 75 PRO A O 1
ATOM 629 N N . PHE A 1 76 ? -3.222 -4.067 12.347 1.00 95.12 76 PHE A N 1
ATOM 630 C CA . PHE A 1 76 ? -3.599 -4.918 13.474 1.00 95.12 76 PHE A CA 1
ATOM 631 C C . PHE A 1 76 ? -3.252 -6.381 13.175 1.00 95.12 76 PHE A C 1
ATOM 633 O O . PHE A 1 76 ? -2.504 -7.023 13.921 1.00 95.12 76 PHE A O 1
ATOM 640 N N . ILE A 1 77 ? -3.696 -6.867 12.013 1.00 94.94 77 ILE A N 1
ATOM 641 C CA . ILE A 1 77 ? -3.463 -8.245 11.548 1.00 94.94 77 ILE A CA 1
ATOM 642 C C . ILE A 1 77 ? -2.277 -8.383 10.585 1.00 94.94 77 ILE A C 1
ATOM 644 O O . ILE A 1 77 ? -1.793 -9.491 10.341 1.00 94.94 77 ILE A O 1
ATOM 648 N N . GLY A 1 78 ? -1.758 -7.276 10.048 1.00 94.62 78 GLY A N 1
ATOM 649 C CA . GLY A 1 78 ? -0.704 -7.292 9.031 1.00 94.62 78 GLY A CA 1
ATOM 650 C C . GLY A 1 78 ? -1.178 -7.846 7.683 1.00 94.62 78 GLY A C 1
ATOM 651 O O . GLY A 1 78 ? -0.398 -8.506 6.985 1.00 94.62 78 GLY A O 1
ATOM 652 N N . TYR A 1 79 ? -2.451 -7.621 7.351 1.00 97.25 79 TYR A N 1
ATOM 653 C CA . TYR A 1 79 ? -3.085 -8.041 6.103 1.00 97.25 79 TYR A CA 1
ATOM 654 C C . TYR A 1 79 ? -2.907 -6.960 5.041 1.00 97.25 79 TYR A C 1
ATOM 656 O O . TYR A 1 79 ? -3.281 -5.812 5.258 1.00 97.25 79 TYR A O 1
ATOM 664 N N . ASN A 1 80 ? -2.325 -7.308 3.894 1.00 97.69 80 ASN A N 1
ATOM 665 C CA . ASN A 1 80 ? -2.182 -6.364 2.785 1.00 97.69 80 ASN A CA 1
ATOM 666 C C . ASN A 1 80 ? -3.431 -6.452 1.912 1.00 97.69 80 ASN A C 1
ATOM 668 O O . ASN A 1 80 ? -3.624 -7.459 1.231 1.00 97.69 80 ASN A O 1
ATOM 672 N N . HIS A 1 81 ? -4.246 -5.402 1.915 1.00 98.06 81 HIS A N 1
ATOM 673 C CA . HIS A 1 81 ? -5.413 -5.305 1.046 1.00 98.06 81 HIS A CA 1
ATOM 674 C C . HIS A 1 81 ? -4.984 -5.163 -0.416 1.00 98.06 81 HIS A C 1
ATOM 676 O O . HIS A 1 81 ? -5.489 -5.866 -1.286 1.00 98.06 81 HIS A O 1
ATOM 682 N N . TRP A 1 82 ? -3.971 -4.341 -0.693 1.00 98.06 82 TRP A N 1
ATOM 683 C CA . TRP A 1 82 ? -3.396 -4.219 -2.032 1.00 98.06 82 TRP A CA 1
ATOM 684 C C . TRP A 1 82 ? -1.895 -3.973 -1.998 1.00 98.06 82 TRP A C 1
ATOM 686 O O . TRP A 1 82 ? -1.375 -3.349 -1.074 1.00 98.06 82 TRP A O 1
ATOM 696 N N . ILE A 1 83 ? -1.230 -4.439 -3.055 1.00 98.00 83 ILE A N 1
ATOM 697 C CA . ILE A 1 83 ? 0.102 -4.009 -3.476 1.00 98.00 83 ILE A CA 1
ATOM 698 C C . ILE A 1 83 ? -0.019 -3.747 -4.977 1.00 98.00 83 ILE A C 1
ATOM 700 O O . ILE A 1 83 ? -0.310 -4.662 -5.745 1.00 98.00 83 ILE A O 1
ATOM 704 N N . ARG A 1 84 ? 0.111 -2.488 -5.386 1.00 97.81 84 ARG A N 1
ATOM 705 C CA . ARG A 1 84 ? -0.103 -2.047 -6.767 1.00 97.81 84 ARG A CA 1
ATOM 706 C C . ARG A 1 84 ? 1.187 -1.525 -7.362 1.00 97.81 84 ARG A C 1
ATOM 708 O O . ARG A 1 84 ? 1.924 -0.815 -6.678 1.00 97.81 84 ARG A O 1
ATOM 715 N N . ILE A 1 85 ? 1.428 -1.854 -8.625 1.00 97.69 85 ILE A N 1
ATOM 716 C CA . ILE A 1 85 ? 2.530 -1.317 -9.420 1.00 97.69 85 ILE A CA 1
ATOM 717 C C . ILE A 1 85 ? 1.992 -0.456 -10.554 1.00 97.69 85 ILE A C 1
ATOM 719 O O . ILE A 1 85 ? 1.013 -0.808 -11.203 1.00 97.69 85 ILE A O 1
ATOM 723 N N . TRP A 1 86 ? 2.642 0.678 -10.800 1.00 97.06 86 TRP A N 1
ATOM 724 C CA . TRP A 1 86 ? 2.351 1.531 -11.950 1.00 97.06 86 TRP A CA 1
ATOM 725 C C . TRP A 1 86 ? 3.571 2.345 -12.360 1.00 97.06 86 TRP A C 1
ATOM 727 O O . 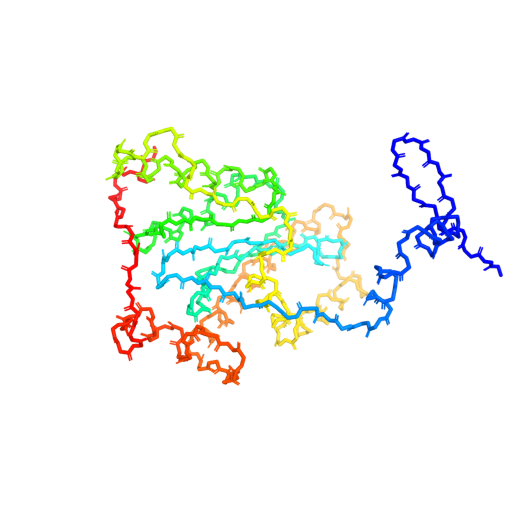TRP A 1 86 ? 4.592 2.316 -11.683 1.00 97.06 86 TRP A O 1
ATOM 737 N N . TRP A 1 87 ? 3.484 3.118 -13.441 1.00 93.81 87 TRP A N 1
ATOM 738 C CA . TRP A 1 87 ? 4.599 3.980 -13.858 1.00 93.81 87 TRP A CA 1
ATOM 739 C C . TRP A 1 87 ? 4.715 5.288 -13.057 1.00 93.81 87 TRP A C 1
ATOM 741 O O . TRP A 1 87 ? 5.717 5.996 -13.143 1.00 93.81 87 TRP A O 1
ATOM 751 N N . ASN A 1 88 ? 3.673 5.660 -12.310 1.00 90.50 88 ASN A N 1
ATOM 752 C CA . ASN A 1 88 ? 3.633 6.871 -11.493 1.00 90.50 88 ASN A CA 1
ATOM 753 C C . ASN A 1 88 ? 2.691 6.671 -10.307 1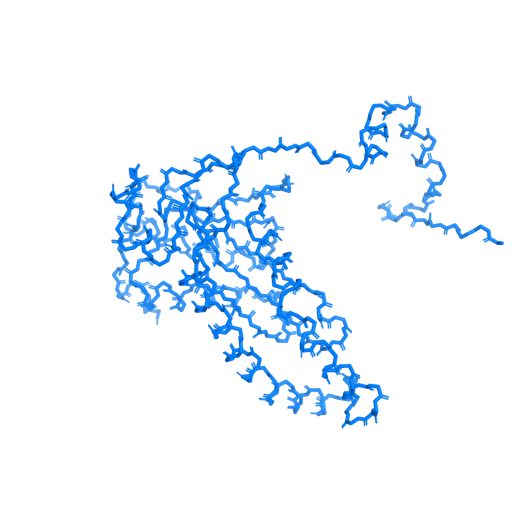.00 90.50 88 ASN A C 1
ATOM 755 O O . ASN A 1 88 ? 1.669 6.013 -10.441 1.00 90.50 88 ASN A O 1
ATOM 759 N N . ASN A 1 89 ? 3.001 7.296 -9.180 1.00 91.56 89 ASN A N 1
ATOM 760 C CA . ASN A 1 89 ? 2.194 7.318 -7.963 1.00 91.56 89 ASN A CA 1
ATOM 761 C C . ASN A 1 89 ? 1.956 8.747 -7.433 1.00 91.56 89 ASN A C 1
ATOM 763 O O . ASN A 1 89 ? 1.253 8.931 -6.450 1.00 91.56 89 ASN A O 1
ATOM 767 N N . ASN A 1 90 ? 2.425 9.779 -8.141 1.00 89.94 90 ASN A N 1
ATOM 768 C CA . ASN A 1 90 ? 2.164 11.182 -7.798 1.00 89.94 90 ASN A CA 1
ATOM 769 C C . ASN A 1 90 ? 0.745 11.649 -8.194 1.00 89.94 90 ASN A C 1
ATOM 771 O O . ASN A 1 90 ? 0.448 12.837 -8.118 1.00 89.94 90 ASN A O 1
ATOM 775 N N . ASN A 1 91 ? -0.112 10.757 -8.708 1.00 92.31 91 ASN A N 1
ATOM 776 C CA . ASN A 1 91 ? -1.457 11.094 -9.174 1.00 92.31 91 ASN A CA 1
ATOM 777 C C . ASN A 1 91 ? -2.503 10.723 -8.105 1.00 92.31 91 ASN A C 1
ATOM 779 O O . ASN A 1 91 ? -2.771 9.530 -7.934 1.00 92.31 91 ASN A O 1
ATOM 783 N N . PRO A 1 92 ? -3.169 11.702 -7.460 1.00 93.56 92 PRO A N 1
ATOM 784 C CA . PRO A 1 92 ? -4.162 11.415 -6.429 1.00 93.56 92 PRO A CA 1
ATOM 785 C C . PRO A 1 92 ? -5.349 10.579 -6.913 1.00 93.56 92 PRO A C 1
ATOM 787 O O . PRO A 1 92 ? -5.920 9.822 -6.134 1.00 93.56 92 PRO A O 1
ATOM 790 N N . ARG A 1 93 ? -5.722 10.678 -8.199 1.00 95.25 93 ARG A N 1
ATOM 791 C CA . ARG A 1 93 ? -6.821 9.883 -8.775 1.00 95.25 93 ARG A CA 1
ATOM 792 C C . ARG A 1 93 ? -6.467 8.403 -8.872 1.00 95.25 93 ARG A C 1
ATOM 794 O O . ARG A 1 93 ? -7.331 7.564 -8.666 1.00 95.25 93 ARG A O 1
ATOM 801 N N . LEU A 1 94 ? -5.202 8.102 -9.158 1.00 95.31 94 LEU 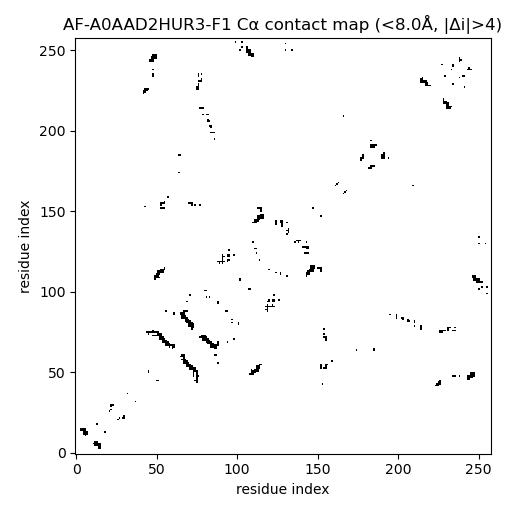A N 1
ATOM 802 C CA . LEU A 1 94 ? -4.707 6.729 -9.224 1.00 95.31 94 LEU A CA 1
ATOM 803 C C . LEU A 1 94 ? -4.642 6.100 -7.828 1.00 95.31 94 LEU A C 1
ATOM 805 O O . LEU A 1 94 ? -5.049 4.962 -7.634 1.00 95.31 94 LEU A O 1
ATOM 809 N N . ILE A 1 95 ? -4.157 6.848 -6.836 1.00 95.38 95 ILE A N 1
ATOM 810 C CA . ILE A 1 95 ? -4.119 6.348 -5.457 1.00 95.38 95 ILE A CA 1
ATOM 811 C C . ILE A 1 95 ? -5.535 6.137 -4.918 1.00 95.38 95 ILE A C 1
ATOM 813 O O . ILE A 1 95 ? -5.822 5.113 -4.298 1.00 95.38 95 ILE A O 1
ATOM 817 N N . LEU A 1 96 ? -6.436 7.075 -5.219 1.00 96.50 96 LEU A N 1
ATOM 818 C CA . LEU A 1 96 ? -7.853 6.936 -4.920 1.00 96.50 96 LEU A CA 1
ATOM 819 C C . LEU A 1 96 ? -8.464 5.693 -5.584 1.00 96.50 96 LEU A C 1
ATOM 821 O O . LEU A 1 96 ? -9.203 4.979 -4.912 1.00 96.50 96 LEU A O 1
ATOM 825 N N . SER A 1 97 ? -8.158 5.404 -6.856 1.00 96.44 97 SER A N 1
ATOM 826 C CA . SER A 1 97 ? -8.735 4.239 -7.539 1.00 96.44 97 SER A CA 1
ATOM 827 C C . SER A 1 97 ? -8.328 2.931 -6.866 1.00 96.44 97 SER A C 1
ATOM 829 O O . SER A 1 97 ? -9.188 2.097 -6.629 1.00 96.44 97 SER A O 1
ATOM 831 N N . TYR A 1 98 ? -7.070 2.782 -6.434 1.00 97.06 98 TYR A N 1
ATOM 832 C CA . TYR A 1 98 ? -6.645 1.585 -5.694 1.00 97.06 98 TYR A CA 1
ATOM 833 C C . TYR A 1 98 ? -7.466 1.344 -4.429 1.00 97.06 98 TYR A C 1
ATOM 835 O O . TYR A 1 98 ? -7.811 0.205 -4.124 1.00 97.06 98 TYR A O 1
ATOM 843 N N . TYR A 1 99 ? -7.765 2.415 -3.695 1.00 97.44 99 TYR A N 1
ATOM 844 C CA . TYR A 1 99 ? -8.592 2.339 -2.502 1.00 97.44 99 TYR A CA 1
ATOM 845 C C . TYR A 1 99 ? -10.048 1.989 -2.843 1.00 97.44 99 TYR A C 1
ATOM 847 O O . TYR A 1 99 ? -10.613 1.075 -2.242 1.00 97.44 99 TYR A O 1
ATOM 855 N N . LEU A 1 100 ? -10.647 2.681 -3.818 1.00 96.44 100 LEU A N 1
ATOM 856 C CA . LEU A 1 100 ? -12.040 2.457 -4.211 1.00 96.44 100 LEU A CA 1
ATOM 857 C C . LEU A 1 100 ? -12.263 1.070 -4.817 1.00 96.44 100 LEU A C 1
ATOM 859 O O . LEU A 1 100 ? -13.271 0.452 -4.494 1.00 96.44 100 LEU A O 1
ATOM 863 N N . ASP A 1 101 ? -11.328 0.560 -5.621 1.00 96.31 101 ASP A N 1
ATOM 864 C CA . ASP A 1 101 ? -11.390 -0.792 -6.188 1.00 96.31 101 ASP A CA 1
ATOM 865 C C . ASP A 1 101 ? -11.509 -1.837 -5.073 1.00 96.31 101 ASP A C 1
ATOM 867 O O . ASP A 1 101 ? -12.369 -2.712 -5.114 1.00 96.31 101 ASP A O 1
ATOM 871 N N . VAL A 1 102 ? -10.683 -1.702 -4.030 1.00 97.00 102 VAL A N 1
ATOM 872 C CA . VAL A 1 102 ? -10.667 -2.614 -2.880 1.00 97.00 102 VAL A CA 1
ATOM 873 C C . VAL A 1 102 ? -11.937 -2.485 -2.043 1.00 97.00 102 VAL A C 1
ATOM 875 O O . VAL A 1 102 ? -12.506 -3.495 -1.640 1.00 97.00 102 VAL A O 1
ATOM 878 N N . VAL A 1 103 ? -12.412 -1.265 -1.782 1.00 97.00 103 VAL A N 1
ATOM 879 C CA . VAL A 1 103 ? -13.678 -1.057 -1.057 1.00 97.00 103 VAL A CA 1
ATOM 880 C C . VAL A 1 103 ? -14.864 -1.605 -1.855 1.00 97.00 103 VAL A C 1
ATOM 882 O O . VAL A 1 103 ? -15.772 -2.206 -1.280 1.00 97.00 103 VAL A O 1
ATOM 885 N N . ALA A 1 104 ? -14.855 -1.446 -3.179 1.00 95.75 104 ALA A N 1
ATOM 886 C CA . ALA A 1 104 ? -15.876 -1.991 -4.062 1.00 95.75 104 ALA A CA 1
ATOM 887 C C . ALA A 1 104 ? -15.844 -3.524 -4.101 1.00 95.75 104 ALA A C 1
ATOM 889 O O . ALA A 1 104 ? -16.908 -4.139 -4.091 1.00 95.75 104 ALA A O 1
ATOM 890 N N . GLU A 1 105 ? -14.661 -4.138 -4.115 1.00 95.38 105 GLU A N 1
ATOM 891 C CA . GLU A 1 105 ? -14.485 -5.592 -4.053 1.00 95.38 105 GLU A CA 1
ATOM 892 C C . GLU A 1 105 ? -14.970 -6.155 -2.710 1.00 95.38 105 GLU A C 1
ATOM 894 O O . GLU A 1 105 ? -15.794 -7.069 -2.678 1.00 95.38 105 GLU A O 1
ATOM 899 N N . LEU A 1 106 ? -14.502 -5.578 -1.600 1.00 95.31 106 LEU A N 1
ATOM 900 C CA . LEU A 1 106 ? -14.756 -6.086 -0.252 1.00 95.31 106 LEU A CA 1
ATOM 901 C C . LEU A 1 106 ? -16.139 -5.718 0.298 1.00 95.31 106 LEU A C 1
ATOM 903 O O . LEU A 1 106 ? -16.610 -6.367 1.228 1.00 95.31 106 LEU A O 1
ATOM 907 N N . ARG A 1 107 ? -16.791 -4.685 -0.252 1.00 95.44 107 ARG A N 1
ATOM 908 C CA . ARG A 1 107 ? -18.066 -4.114 0.236 1.00 95.44 107 ARG A CA 1
ATOM 909 C C . ARG A 1 107 ? -18.006 -3.545 1.654 1.00 95.44 107 ARG A C 1
ATOM 911 O O . ARG A 1 107 ? -19.036 -3.275 2.266 1.00 95.44 107 ARG A O 1
ATOM 918 N N . PHE A 1 108 ? -16.806 -3.291 2.159 1.00 96.50 108 PHE A N 1
ATOM 919 C CA . PHE A 1 108 ? -16.592 -2.595 3.417 1.00 96.50 108 PHE A CA 1
ATOM 920 C C . PHE A 1 108 ? -15.343 -1.714 3.359 1.00 96.50 108 PHE A C 1
ATOM 922 O O . PHE A 1 108 ? -14.487 -1.857 2.485 1.00 96.50 108 PHE A O 1
ATOM 929 N N . MET A 1 109 ? -15.243 -0.800 4.318 1.00 97.44 109 MET A N 1
ATOM 930 C CA . MET A 1 109 ? -14.104 0.096 4.526 1.00 97.44 109 MET A CA 1
ATOM 931 C C . MET A 1 109 ? -13.670 0.075 6.005 1.00 97.44 109 MET A C 1
ATOM 933 O O . MET A 1 109 ? -14.449 -0.376 6.849 1.00 97.44 109 MET A O 1
ATOM 937 N N . PRO A 1 110 ? -12.454 0.541 6.353 1.00 98.00 110 PRO A N 1
ATOM 938 C CA . PRO A 1 110 ? -12.031 0.636 7.751 1.00 98.00 110 PRO A CA 1
ATOM 939 C C . PRO A 1 110 ? -12.740 1.789 8.470 1.00 98.00 110 PRO A C 1
ATOM 941 O O . PRO A 1 110 ? -13.424 2.595 7.835 1.00 98.00 110 PRO A O 1
ATOM 944 N N . LEU A 1 111 ? -12.518 1.939 9.779 1.00 97.19 111 LEU A N 1
ATOM 945 C CA . LEU A 1 111 ? -12.901 3.178 10.459 1.00 97.19 111 LEU A CA 1
ATOM 946 C C . LEU A 1 111 ? -12.067 4.352 9.958 1.00 97.19 111 LEU A C 1
ATOM 948 O O . LEU A 1 111 ? -12.602 5.405 9.635 1.00 97.19 111 LEU A O 1
ATOM 952 N N . VAL A 1 112 ? -10.750 4.207 9.924 1.00 97.06 112 VAL A N 1
ATOM 953 C CA . VAL A 1 112 ? -9.876 5.328 9.591 1.00 97.06 112 VAL A CA 1
ATOM 954 C C . VAL A 1 112 ? -8.836 4.893 8.575 1.00 97.06 112 VAL A C 1
ATOM 956 O O . VAL A 1 112 ? -8.283 3.798 8.636 1.00 97.06 112 VAL A O 1
ATOM 959 N N . THR A 1 113 ? -8.518 5.777 7.639 1.00 97.50 113 THR A N 1
ATOM 960 C CA . THR A 1 113 ? -7.335 5.610 6.785 1.00 97.50 113 THR A CA 1
ATOM 961 C C . THR A 1 113 ? -6.163 6.410 7.340 1.00 97.50 113 THR A C 1
ATOM 963 O O . THR A 1 113 ? -6.340 7.405 8.044 1.00 97.50 113 THR A O 1
ATOM 966 N N . GLN A 1 114 ? -4.940 5.980 7.053 1.00 95.75 114 GLN A N 1
ATOM 967 C CA . GLN A 1 114 ? -3.736 6.625 7.567 1.00 95.75 114 GLN A CA 1
ATOM 968 C C . GLN A 1 114 ? -2.638 6.652 6.510 1.00 95.75 114 GLN A C 1
ATOM 970 O O . GLN A 1 114 ? -2.368 5.633 5.883 1.00 95.75 114 GLN A O 1
ATOM 975 N N . SER A 1 115 ? -1.960 7.785 6.361 1.00 94.50 115 SER A N 1
ATOM 976 C CA . SER A 1 115 ? -0.763 7.897 5.525 1.00 94.50 115 SER A CA 1
ATOM 977 C C . SER A 1 115 ? 0.181 8.966 6.058 1.00 94.50 115 SER A C 1
ATOM 979 O O . SER A 1 115 ? -0.180 9.771 6.924 1.00 94.50 115 SER A O 1
ATOM 981 N N . ASP A 1 116 ? 1.393 9.012 5.515 1.00 90.69 116 ASP A N 1
ATOM 982 C CA . ASP A 1 116 ? 2.231 10.198 5.658 1.00 90.69 116 ASP A CA 1
ATOM 983 C C . ASP A 1 116 ? 1.608 11.390 4.894 1.00 90.69 116 ASP A C 1
ATOM 985 O O . ASP A 1 116 ? 0.773 11.191 4.000 1.00 90.69 116 ASP A O 1
ATOM 989 N N . PRO A 1 117 ? 1.939 12.642 5.267 1.00 88.12 117 PRO A N 1
ATOM 990 C CA . PRO A 1 117 ? 1.451 13.825 4.569 1.00 88.12 117 PRO A CA 1
ATOM 991 C C . PRO A 1 117 ? 1.927 13.840 3.118 1.00 88.12 117 PRO A C 1
ATOM 993 O O . PRO A 1 117 ? 3.129 13.879 2.863 1.00 88.12 117 PRO A O 1
ATOM 996 N N . GLY A 1 118 ? 0.980 13.881 2.188 1.00 86.19 118 GLY A N 1
ATOM 997 C CA . GLY A 1 118 ? 1.268 13.922 0.763 1.00 86.19 118 GLY A CA 1
ATOM 998 C C . GLY A 1 118 ? 0.018 14.263 -0.035 1.00 86.19 118 GLY A C 1
ATOM 999 O O . GLY A 1 118 ? -1.095 13.864 0.321 1.00 86.19 118 GLY A O 1
ATOM 1000 N N . THR A 1 119 ? 0.185 15.063 -1.087 1.00 88.94 119 THR A N 1
ATOM 1001 C CA . THR A 1 119 ? -0.934 15.538 -1.915 1.00 88.94 119 THR A CA 1
ATOM 1002 C C . THR A 1 119 ? -1.584 14.401 -2.698 1.00 88.94 119 THR A C 1
ATOM 1004 O O . THR A 1 119 ? -2.769 14.466 -3.023 1.00 88.94 119 THR A O 1
ATOM 1007 N N . GLU A 1 120 ? -0.830 13.338 -2.952 1.00 90.00 120 GLU A N 1
ATOM 1008 C CA . GLU A 1 120 ? -1.261 12.121 -3.619 1.00 90.00 120 GLU A CA 1
ATOM 1009 C C . GLU A 1 120 ? -2.271 11.302 -2.806 1.00 90.00 120 GLU A C 1
ATOM 1011 O O . GLU A 1 120 ? -3.143 10.661 -3.386 1.00 90.00 120 GLU A O 1
ATOM 1016 N N . ASN A 1 121 ? -2.256 11.403 -1.476 1.00 92.38 121 ASN A N 1
ATOM 1017 C CA . ASN A 1 121 ? -3.207 10.696 -0.611 1.00 92.38 121 ASN A CA 1
ATOM 1018 C C . ASN A 1 121 ? -4.487 11.505 -0.335 1.00 92.38 121 ASN A C 1
ATOM 1020 O O . ASN A 1 121 ? -5.462 10.963 0.187 1.00 92.38 121 ASN A O 1
ATOM 1024 N N . THR A 1 122 ? -4.529 12.788 -0.716 1.00 93.06 122 THR A N 1
ATOM 1025 C CA . THR A 1 122 ? -5.669 13.685 -0.450 1.00 93.06 122 THR A CA 1
ATOM 1026 C C . THR A 1 122 ? -6.971 13.175 -1.065 1.00 93.06 122 THR A C 1
ATOM 1028 O O . THR A 1 122 ? -8.025 13.272 -0.442 1.00 93.06 122 THR A O 1
ATOM 1031 N N . GLY A 1 123 ? -6.910 12.593 -2.270 1.00 93.88 123 GLY A N 1
ATOM 1032 C CA . GLY A 1 123 ? -8.085 12.013 -2.928 1.00 93.88 123 GLY A CA 1
ATOM 1033 C C . GLY A 1 123 ? -8.715 10.899 -2.091 1.00 93.88 123 GLY A C 1
ATOM 1034 O O . GLY A 1 123 ? -9.916 10.927 -1.831 1.00 93.88 123 GLY A O 1
ATOM 1035 N N . MET A 1 124 ? -7.888 9.970 -1.603 1.00 95.75 124 MET A N 1
ATOM 1036 C CA . MET A 1 124 ? -8.314 8.889 -0.711 1.00 95.75 124 MET A CA 1
ATOM 1037 C C . MET A 1 124 ? -8.850 9.430 0.621 1.00 95.75 124 MET A C 1
ATOM 1039 O O . MET A 1 124 ? -9.918 9.011 1.059 1.00 95.75 124 MET A O 1
ATOM 1043 N N . ALA A 1 125 ? -8.147 10.379 1.248 1.00 95.94 125 ALA A N 1
ATOM 1044 C CA . ALA A 1 125 ? -8.561 10.976 2.518 1.00 95.94 125 ALA A CA 1
ATOM 1045 C C . ALA A 1 125 ? -9.951 11.633 2.428 1.00 95.94 125 ALA A C 1
ATOM 1047 O O . ALA A 1 125 ? -10.798 11.425 3.304 1.00 95.94 125 ALA A O 1
ATOM 1048 N N . ASN A 1 126 ? -10.202 12.376 1.347 1.00 95.25 126 ASN A N 1
ATOM 1049 C CA . ASN A 1 126 ? -11.483 13.032 1.097 1.00 95.25 126 ASN A CA 1
ATOM 1050 C C . ASN A 1 126 ? -12.591 12.016 0.809 1.00 95.25 126 ASN A C 1
ATOM 1052 O O . ASN A 1 126 ? -13.647 12.083 1.431 1.00 95.25 126 ASN A O 1
ATOM 1056 N N . ALA A 1 127 ? -12.347 11.057 -0.091 1.00 94.75 127 ALA A N 1
ATOM 1057 C CA . ALA A 1 127 ? -13.339 10.046 -0.448 1.00 94.75 127 ALA A CA 1
ATOM 1058 C C . ALA A 1 127 ? -13.732 9.184 0.758 1.00 94.75 127 ALA A C 1
ATOM 1060 O O . ALA A 1 127 ? -14.915 8.967 1.002 1.00 94.75 127 ALA A O 1
ATOM 1061 N N . HIS A 1 128 ? -12.753 8.752 1.555 1.00 97.06 128 HIS A N 1
ATOM 1062 C CA . HIS A 1 128 ? -13.010 7.986 2.767 1.00 97.06 128 HIS A CA 1
ATOM 1063 C C . HIS A 1 128 ? -13.810 8.793 3.797 1.00 97.06 128 HIS A C 1
ATOM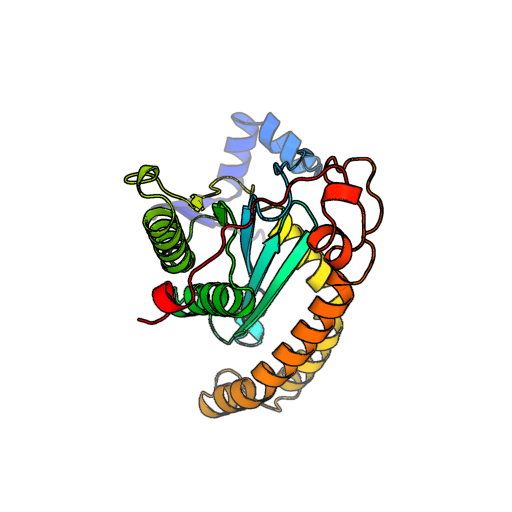 1065 O O . HIS A 1 128 ? -14.783 8.291 4.354 1.00 97.06 128 HIS A O 1
ATOM 1071 N N . THR A 1 129 ? -13.443 10.060 4.015 1.00 96.25 129 THR A N 1
ATOM 1072 C CA . THR A 1 129 ? -14.181 10.954 4.922 1.00 96.25 129 THR A CA 1
ATOM 1073 C C . THR A 1 129 ? -15.625 11.141 4.465 1.00 96.25 129 THR A C 1
ATOM 1075 O O . THR A 1 129 ? -16.539 10.978 5.267 1.00 96.25 129 THR A O 1
ATOM 1078 N N . MET A 1 130 ? -15.841 11.387 3.172 1.00 94.75 130 MET A N 1
ATOM 1079 C CA . MET A 1 130 ? -17.176 11.523 2.591 1.00 94.75 130 MET A CA 1
ATOM 1080 C C . MET A 1 130 ? -18.007 10.247 2.758 1.00 94.75 130 MET A C 1
ATOM 1082 O O . MET A 1 130 ? -19.136 10.319 3.231 1.00 94.75 130 MET A O 1
ATOM 1086 N N . LEU A 1 131 ? -17.451 9.074 2.433 1.00 94.69 131 LEU A N 1
ATOM 1087 C CA . LEU A 1 131 ? -18.142 7.795 2.621 1.00 94.69 131 LEU A CA 1
ATOM 1088 C C . LEU A 1 131 ? -18.510 7.576 4.093 1.00 94.69 131 LEU A C 1
ATOM 1090 O O . LEU A 1 131 ? -19.640 7.207 4.398 1.00 94.69 131 LEU A O 1
ATOM 1094 N N . ARG A 1 132 ? -17.596 7.852 5.029 1.00 95.75 132 ARG A N 1
ATOM 1095 C CA . ARG A 1 132 ? -17.896 7.749 6.463 1.00 95.75 132 ARG A CA 1
ATOM 1096 C C . ARG A 1 132 ? -19.014 8.700 6.892 1.00 95.75 132 ARG A C 1
ATOM 1098 O O . ARG A 1 132 ? -19.859 8.273 7.666 1.00 95.75 132 ARG A O 1
ATOM 1105 N N . HIS A 1 133 ? -19.054 9.932 6.382 1.00 94.88 133 HIS A N 1
ATOM 1106 C CA . HIS A 1 133 ? -20.129 10.894 6.679 1.00 94.88 133 HIS A CA 1
ATOM 1107 C C . HIS A 1 133 ? -21.479 10.474 6.091 1.00 94.88 133 HIS A C 1
ATOM 1109 O O . HIS A 1 133 ? -22.504 10.679 6.729 1.00 94.88 133 HIS A O 1
ATOM 1115 N N . LEU A 1 134 ? -21.492 9.860 4.903 1.00 92.31 134 LEU A N 1
ATOM 1116 C CA . LEU A 1 134 ? -22.718 9.316 4.307 1.00 92.31 134 LEU A CA 1
ATOM 1117 C C . LEU A 1 134 ? -23.308 8.181 5.154 1.00 92.31 134 LEU A C 1
ATOM 1119 O O . LEU A 1 134 ? -24.524 8.067 5.273 1.00 92.31 134 LEU A O 1
ATOM 1123 N N . HIS A 1 135 ? -22.448 7.345 5.738 1.00 91.06 135 HIS A N 1
ATOM 1124 C CA . HIS A 1 135 ? -22.858 6.224 6.585 1.00 91.06 135 HIS A CA 1
ATOM 1125 C C . HIS A 1 135 ? -23.137 6.624 8.040 1.00 91.06 135 HIS A C 1
ATOM 1127 O O . HIS A 1 135 ? -23.913 5.956 8.718 1.00 91.06 135 HIS A O 1
ATOM 1133 N N . ASP A 1 136 ? -22.514 7.700 8.515 1.00 93.12 136 ASP A N 1
ATOM 1134 C CA . ASP A 1 136 ? -22.712 8.256 9.849 1.00 93.12 136 ASP A CA 1
ATOM 1135 C C . ASP A 1 136 ? -22.656 9.797 9.798 1.00 93.12 136 ASP A C 1
ATOM 1137 O O . ASP A 1 136 ? -21.577 10.398 9.913 1.00 93.12 136 ASP A O 1
ATOM 1141 N N . PRO A 1 137 ? -23.819 10.460 9.639 1.00 93.00 137 PRO A N 1
ATOM 1142 C CA . PRO A 1 137 ? -23.904 11.917 9.563 1.00 93.00 137 PRO A CA 1
ATOM 1143 C C . PRO A 1 137 ? -23.403 12.648 10.816 1.00 93.00 137 PRO A C 1
ATOM 1145 O O . PRO A 1 137 ? -23.078 13.835 10.737 1.00 93.00 137 PRO A O 1
ATOM 1148 N N . SER A 1 138 ? -23.302 11.967 11.966 1.00 95.94 138 SER A N 1
ATOM 1149 C CA . SER A 1 138 ? -22.786 12.568 13.204 1.00 95.94 138 SER A CA 1
ATOM 1150 C C . SER A 1 138 ? -21.298 12.920 13.119 1.00 95.94 138 SER A C 1
ATOM 1152 O O . SER A 1 138 ? -20.812 13.770 13.865 1.00 95.94 138 SER A O 1
ATOM 1154 N N . LEU A 1 139 ? -20.581 12.327 12.160 1.00 93.88 139 LEU A N 1
ATOM 1155 C CA . LEU A 1 139 ? -19.167 12.590 11.900 1.00 93.88 139 LEU A CA 1
ATOM 1156 C C . LEU A 1 139 ? -18.929 13.884 11.109 1.00 93.88 139 LEU A C 1
ATOM 1158 O O . LEU A 1 139 ? -17.769 14.225 10.854 1.00 93.88 139 LEU A O 1
ATOM 1162 N N . SER A 1 140 ? -19.983 14.603 10.711 1.00 91.56 140 SER A N 1
ATOM 1163 C CA . SER A 1 140 ? -19.876 15.855 9.959 1.00 91.56 140 SER A CA 1
ATOM 1164 C C . SER A 1 140 ? -18.873 16.828 10.596 1.00 91.56 140 SER A C 1
ATOM 1166 O O . SER A 1 140 ? -18.818 17.004 11.812 1.00 91.56 140 SER A O 1
ATOM 1168 N N . GLY A 1 141 ? -18.025 17.437 9.765 1.00 88.88 141 GLY A N 1
ATOM 1169 C CA . GLY A 1 141 ? -16.964 18.347 10.215 1.00 88.88 141 GLY A CA 1
ATOM 1170 C C . GLY A 1 141 ? -15.702 17.670 10.770 1.00 88.88 141 GLY A C 1
ATOM 1171 O O . GLY A 1 141 ? -14.746 18.365 11.110 1.00 88.88 141 GLY A O 1
ATOM 1172 N N . THR A 1 142 ? -15.642 16.335 10.826 1.00 93.38 142 THR A N 1
ATOM 1173 C CA . THR A 1 142 ? -14.442 15.594 11.255 1.00 93.38 142 THR A CA 1
ATOM 1174 C C . THR A 1 142 ? -13.733 14.910 10.083 1.00 93.38 142 THR A C 1
ATOM 1176 O O . THR A 1 142 ? -14.373 14.422 9.153 1.00 93.38 142 THR A O 1
ATOM 1179 N N . SER A 1 143 ? -12.398 14.833 10.131 1.00 93.00 143 SER A N 1
ATOM 1180 C CA . SER A 1 143 ? -11.600 14.044 9.180 1.00 93.00 143 SER A CA 1
ATOM 1181 C C . SER A 1 143 ? -11.544 12.586 9.623 1.00 93.00 143 SER A C 1
ATOM 1183 O O . SER A 1 143 ? -11.119 12.304 10.743 1.00 93.00 143 SER A O 1
ATOM 1185 N N . GLN A 1 144 ? -11.877 11.659 8.724 1.00 96.69 144 GLN A N 1
ATOM 1186 C CA . GLN A 1 144 ? -11.742 10.214 8.964 1.00 96.69 144 GLN A CA 1
ATOM 1187 C C . GLN A 1 144 ? -10.423 9.665 8.398 1.00 96.69 144 GLN A C 1
ATOM 1189 O O . GLN A 1 144 ? -10.257 8.475 8.149 1.00 96.69 144 GLN A O 1
ATOM 1194 N N . HIS A 1 145 ? -9.449 10.551 8.206 1.00 96.19 145 HIS A N 1
ATOM 1195 C CA . HIS A 1 145 ? -8.095 10.222 7.791 1.00 96.19 145 HIS A CA 1
ATOM 1196 C C . HIS A 1 145 ? -7.065 10.796 8.774 1.00 96.19 145 HIS A C 1
ATOM 1198 O O . HIS A 1 145 ? -7.178 11.948 9.212 1.00 96.19 145 HIS A O 1
ATOM 1204 N N . ARG A 1 146 ? -6.035 10.007 9.100 1.00 94.19 146 ARG A N 1
ATOM 1205 C CA . ARG A 1 146 ? -4.921 10.381 9.984 1.00 94.19 146 ARG A CA 1
ATOM 1206 C C . ARG A 1 146 ? -3.647 10.653 9.185 1.00 94.19 146 ARG A C 1
ATOM 1208 O O . ARG A 1 146 ? -2.992 9.728 8.714 1.00 94.19 146 ARG A O 1
ATOM 1215 N N . TRP A 1 147 ? -3.236 11.919 9.154 1.00 91.75 147 TRP A N 1
ATOM 1216 C CA . TRP A 1 147 ? -1.954 12.345 8.585 1.00 91.75 147 TRP A CA 1
ATOM 1217 C C . TRP A 1 147 ? -0.797 12.162 9.578 1.00 91.75 147 TRP A C 1
ATOM 1219 O O . TRP A 1 147 ? -0.714 12.849 10.602 1.00 91.75 147 TRP A O 1
ATOM 1229 N N . MET A 1 148 ? 0.144 11.272 9.270 1.00 87.38 148 MET A N 1
ATOM 1230 C CA . MET A 1 148 ? 1.253 10.911 10.154 1.00 87.38 148 MET A CA 1
ATOM 1231 C C . MET A 1 148 ? 2.512 11.748 9.909 1.00 87.38 148 MET A C 1
ATOM 1233 O O . MET A 1 148 ? 3.453 11.338 9.251 1.00 87.38 148 MET A O 1
ATOM 1237 N N . ARG A 1 149 ? 2.604 12.925 10.535 1.00 70.38 149 ARG A N 1
ATOM 1238 C CA . ARG A 1 149 ? 3.758 13.841 10.362 1.00 70.38 149 ARG A CA 1
ATOM 1239 C C . ARG A 1 149 ? 5.113 13.341 10.907 1.00 70.38 149 ARG A C 1
ATOM 1241 O O . ARG A 1 149 ? 6.123 13.997 10.690 1.00 70.38 149 ARG A O 1
ATOM 1248 N N . THR A 1 150 ? 5.169 12.244 11.672 1.00 60.47 150 THR A N 1
ATOM 1249 C CA . THR A 1 150 ? 6.374 11.853 12.447 1.00 60.47 150 THR A CA 1
ATOM 1250 C C . THR A 1 150 ? 6.756 10.372 12.332 1.00 60.47 150 THR A C 1
ATOM 1252 O O . THR A 1 150 ? 6.814 9.692 13.352 1.00 60.47 150 THR A O 1
ATOM 1255 N N . LYS A 1 151 ? 7.057 9.853 11.128 1.00 63.06 151 LYS A N 1
ATOM 1256 C CA . LYS A 1 151 ? 7.538 8.460 10.911 1.00 63.06 151 LYS A CA 1
ATOM 1257 C C . LYS A 1 151 ? 6.724 7.411 11.686 1.00 63.06 151 LYS A C 1
ATOM 1259 O O . LYS A 1 151 ? 7.267 6.543 12.372 1.00 63.06 151 LYS A O 1
ATOM 1264 N N . LYS A 1 152 ? 5.401 7.587 11.691 1.00 69.38 152 LYS A N 1
ATOM 1265 C CA . LYS A 1 152 ? 4.455 6.733 12.429 1.00 69.38 152 LYS A CA 1
ATOM 1266 C C . LYS A 1 152 ? 3.730 5.755 11.511 1.00 69.38 152 LYS A C 1
ATOM 1268 O O . LYS A 1 152 ? 3.071 4.851 12.021 1.00 69.38 152 LYS A O 1
ATOM 1273 N N . ASN A 1 153 ? 3.910 5.864 10.196 1.00 81.31 153 ASN A N 1
ATOM 1274 C CA . ASN A 1 153 ? 3.371 4.921 9.225 1.00 81.31 153 ASN A CA 1
ATOM 1275 C C . ASN A 1 153 ? 4.218 3.635 9.121 1.00 81.31 153 ASN A C 1
ATOM 1277 O O . ASN A 1 153 ? 4.575 3.157 8.051 1.00 81.31 153 ASN A O 1
ATOM 1281 N N . VAL A 1 154 ? 4.569 3.075 10.282 1.00 85.00 154 VAL A N 1
ATOM 1282 C CA . VAL A 1 154 ? 5.605 2.042 10.433 1.00 85.00 154 VAL A CA 1
ATOM 1283 C C . VAL A 1 154 ? 5.207 0.719 9.774 1.00 85.00 154 VAL A C 1
ATOM 1285 O O . VAL A 1 154 ? 6.065 -0.021 9.305 1.00 85.00 154 VAL A O 1
ATOM 1288 N N . MET A 1 155 ? 3.915 0.386 9.737 1.00 89.44 155 MET A N 1
ATOM 1289 C CA . MET A 1 155 ? 3.467 -0.908 9.213 1.00 89.44 155 MET A CA 1
ATOM 1290 C C . MET A 1 155 ? 3.642 -1.036 7.693 1.00 89.44 155 MET A C 1
ATOM 1292 O O . MET A 1 155 ? 4.232 -2.036 7.270 1.00 89.44 155 MET A O 1
ATOM 1296 N N . PRO A 1 156 ? 3.237 -0.050 6.871 1.00 92.62 156 PRO A N 1
ATOM 1297 C CA . PRO A 1 156 ? 3.634 -0.020 5.467 1.00 92.62 156 PRO A CA 1
ATOM 1298 C C . PRO A 1 156 ? 5.155 -0.038 5.252 1.00 92.62 156 PRO A C 1
ATOM 1300 O O . PRO A 1 156 ? 5.635 -0.854 4.469 1.00 92.62 156 PRO A O 1
ATOM 1303 N N . GLU A 1 157 ? 5.935 0.743 6.014 1.00 91.56 157 GLU A N 1
ATOM 1304 C CA . GLU A 1 157 ? 7.408 0.725 5.927 1.00 91.56 157 GLU A CA 1
ATOM 1305 C C . GLU A 1 157 ? 7.997 -0.675 6.207 1.00 91.56 157 GLU A C 1
ATOM 1307 O O . GLU A 1 157 ? 8.912 -1.137 5.515 1.00 91.56 157 GLU A O 1
ATOM 1312 N N . ILE A 1 158 ? 7.464 -1.389 7.209 1.00 90.56 158 ILE A N 1
ATOM 1313 C CA . ILE A 1 158 ? 7.833 -2.781 7.500 1.00 90.56 158 ILE A CA 1
ATOM 1314 C C . ILE A 1 158 ? 7.456 -3.688 6.323 1.00 90.56 158 ILE A C 1
ATOM 1316 O O . ILE A 1 158 ? 8.271 -4.532 5.939 1.00 90.56 158 ILE A O 1
ATOM 1320 N N . SER A 1 159 ? 6.262 -3.520 5.744 1.00 94.31 159 SER A N 1
ATOM 1321 C CA . SER A 1 159 ? 5.812 -4.286 4.572 1.00 94.31 159 SER A CA 1
ATOM 1322 C C . SER A 1 159 ? 6.778 -4.103 3.398 1.00 94.31 159 SER A C 1
ATOM 1324 O O . SER A 1 159 ? 7.289 -5.088 2.856 1.00 94.31 159 SER A O 1
ATOM 1326 N N . TRP A 1 160 ? 7.171 -2.860 3.102 1.00 95.56 160 TRP A N 1
ATOM 1327 C CA . TRP A 1 160 ? 8.181 -2.559 2.086 1.00 95.56 160 TRP A CA 1
ATOM 1328 C C . TRP A 1 160 ? 9.536 -3.183 2.386 1.00 95.56 160 TRP A C 1
ATOM 1330 O O . TRP A 1 160 ? 10.180 -3.723 1.487 1.00 95.56 160 TRP A O 1
ATOM 1340 N N . SER A 1 161 ? 9.969 -3.173 3.648 1.00 93.81 161 SER A N 1
ATOM 1341 C CA . SER A 1 161 ? 11.204 -3.845 4.059 1.00 93.81 161 SER A CA 1
ATOM 1342 C C . SER A 1 161 ? 11.165 -5.351 3.773 1.00 93.81 161 SER A C 1
ATOM 1344 O O . SER A 1 161 ? 12.163 -5.921 3.330 1.00 93.81 161 SER A O 1
ATOM 1346 N N . GLN A 1 162 ? 10.019 -6.008 3.986 1.00 94.56 162 GLN A N 1
ATOM 1347 C CA . GLN A 1 162 ? 9.857 -7.434 3.686 1.00 94.56 162 GLN A CA 1
ATOM 1348 C C . GLN A 1 162 ? 9.815 -7.710 2.182 1.00 94.56 162 GLN A C 1
ATOM 1350 O O . GLN A 1 162 ? 10.486 -8.641 1.733 1.00 94.56 162 GLN A O 1
ATOM 1355 N N . LEU A 1 163 ? 9.087 -6.900 1.406 1.00 95.81 163 LEU A N 1
ATOM 1356 C CA . LEU A 1 163 ? 9.048 -7.006 -0.056 1.00 95.81 163 LEU A CA 1
ATOM 1357 C C . LEU A 1 163 ? 10.465 -6.895 -0.637 1.00 95.81 163 LEU A C 1
ATOM 1359 O O . LEU A 1 163 ? 10.919 -7.787 -1.355 1.00 95.81 163 LEU A O 1
ATOM 1363 N N . ARG A 1 164 ? 11.209 -5.875 -0.195 1.00 94.81 164 ARG A N 1
ATOM 1364 C CA . ARG A 1 164 ? 12.600 -5.596 -0.581 1.00 94.81 164 ARG A CA 1
ATOM 1365 C C . ARG A 1 164 ? 13.579 -6.725 -0.301 1.00 94.81 164 ARG A C 1
ATOM 1367 O O . ARG A 1 164 ? 14.586 -6.827 -0.986 1.00 94.81 164 ARG A O 1
ATOM 1374 N N . ARG A 1 165 ? 13.334 -7.525 0.736 1.00 93.69 165 ARG A N 1
ATOM 1375 C CA . ARG A 1 165 ? 14.225 -8.626 1.131 1.00 93.69 165 ARG A CA 1
ATOM 1376 C C . ARG A 1 165 ? 13.881 -9.948 0.459 1.00 93.69 165 ARG A C 1
ATOM 1378 O O . ARG A 1 165 ? 14.743 -10.811 0.391 1.00 93.69 165 ARG A O 1
ATOM 1385 N N . ARG A 1 166 ? 12.620 -10.146 0.067 1.00 93.88 166 ARG A N 1
ATOM 1386 C CA . ARG A 1 166 ? 12.092 -11.477 -0.281 1.00 93.88 166 ARG A CA 1
ATOM 1387 C C . ARG A 1 166 ? 11.546 -11.598 -1.695 1.00 93.88 166 ARG A C 1
ATOM 1389 O O . ARG A 1 166 ? 11.410 -12.716 -2.169 1.00 93.88 166 ARG A O 1
ATOM 1396 N N . TRP A 1 167 ? 11.145 -10.491 -2.307 1.00 95.19 167 TRP A N 1
ATOM 1397 C CA . TRP A 1 167 ? 10.493 -10.483 -3.615 1.00 95.19 167 TRP A CA 1
ATOM 1398 C C . TRP A 1 167 ? 11.295 -9.645 -4.600 1.00 95.19 167 TRP A C 1
ATOM 1400 O O . TRP A 1 167 ? 11.715 -10.156 -5.626 1.00 95.19 167 TRP A O 1
ATOM 1410 N N . THR A 1 168 ? 11.610 -8.401 -4.230 1.00 94.69 168 THR A N 1
ATOM 1411 C CA . THR A 1 168 ? 12.283 -7.430 -5.102 1.00 94.69 168 THR A CA 1
ATOM 1412 C C . THR A 1 168 ? 13.571 -7.948 -5.769 1.00 94.69 168 THR A C 1
ATOM 1414 O O . THR A 1 168 ? 13.680 -7.745 -6.976 1.00 94.69 168 THR A O 1
ATOM 1417 N N . PRO A 1 169 ? 14.507 -8.643 -5.080 1.00 93.31 169 PRO A N 1
ATOM 1418 C CA . PRO A 1 169 ? 15.757 -9.079 -5.712 1.00 93.31 169 PRO A CA 1
ATOM 1419 C C . PRO A 1 169 ? 15.546 -10.017 -6.907 1.00 93.31 169 PRO A C 1
ATOM 1421 O O . PRO A 1 169 ? 16.249 -9.903 -7.898 1.00 93.31 169 PRO A O 1
ATOM 1424 N N . GLY A 1 170 ? 14.521 -10.878 -6.860 1.00 90.69 170 GLY A N 1
ATOM 1425 C CA . GLY A 1 170 ? 14.229 -11.814 -7.952 1.00 90.69 170 GLY A CA 1
ATOM 1426 C C . GLY A 1 170 ? 13.765 -11.146 -9.251 1.00 90.69 170 GLY A C 1
ATOM 1427 O O . GLY A 1 170 ? 13.756 -11.795 -10.290 1.00 90.69 170 GLY A O 1
ATOM 1428 N N . PHE A 1 171 ? 13.390 -9.864 -9.197 1.00 93.31 171 PHE A N 1
ATOM 1429 C CA . PHE A 1 171 ? 12.946 -9.086 -10.356 1.00 93.31 171 PHE A CA 1
ATOM 1430 C C . PHE A 1 171 ? 13.912 -7.954 -10.704 1.00 93.31 171 PHE A C 1
ATOM 1432 O O . PHE A 1 171 ? 14.073 -7.661 -11.883 1.00 93.31 171 PHE A O 1
ATOM 1439 N N . GLU A 1 172 ? 14.568 -7.333 -9.714 1.00 93.50 172 GLU A N 1
ATOM 1440 C CA . GLU A 1 172 ? 15.595 -6.306 -9.954 1.00 93.50 172 GLU A CA 1
ATOM 1441 C C . GLU A 1 172 ? 16.693 -6.839 -10.880 1.00 93.50 172 GLU A C 1
ATOM 1443 O O . GLU A 1 172 ? 17.024 -6.162 -11.848 1.00 93.50 172 GLU A O 1
ATOM 1448 N N . ASP A 1 173 ? 17.169 -8.067 -10.655 1.00 89.62 173 ASP A N 1
ATOM 1449 C CA . ASP A 1 173 ? 18.214 -8.678 -11.484 1.00 89.62 173 ASP A CA 1
ATOM 1450 C C . ASP A 1 173 ? 17.765 -8.841 -12.948 1.00 89.62 173 ASP A C 1
ATOM 1452 O O . ASP A 1 173 ? 18.513 -8.525 -13.871 1.00 89.62 173 ASP A O 1
ATOM 1456 N N . LEU A 1 174 ? 16.519 -9.273 -13.179 1.00 88.88 174 LEU A N 1
ATOM 1457 C CA . LEU A 1 174 ? 15.970 -9.439 -14.529 1.00 88.88 174 LEU A CA 1
ATOM 1458 C C . LEU A 1 174 ? 15.786 -8.094 -15.243 1.00 88.88 174 LEU A C 1
ATOM 1460 O O . LEU A 1 174 ? 16.132 -7.954 -16.416 1.00 88.88 174 LEU A O 1
ATOM 1464 N N . LEU A 1 175 ? 15.225 -7.108 -14.541 1.00 91.25 175 LEU A N 1
ATOM 1465 C CA . LEU A 1 175 ? 15.016 -5.769 -15.087 1.00 91.25 175 LEU A CA 1
ATOM 1466 C C . LEU A 1 175 ? 16.354 -5.081 -15.394 1.00 91.25 175 LEU A C 1
ATOM 1468 O O . LEU A 1 175 ? 16.466 -4.364 -16.388 1.00 91.25 175 LEU A O 1
ATOM 1472 N N . ASP A 1 176 ? 17.374 -5.334 -14.576 1.00 90.75 176 ASP A N 1
ATOM 1473 C CA . ASP A 1 176 ? 18.722 -4.811 -14.772 1.00 90.75 176 ASP A CA 1
ATOM 1474 C C . ASP A 1 176 ? 19.387 -5.365 -16.022 1.00 90.75 176 ASP A C 1
ATOM 1476 O O . ASP A 1 176 ? 20.002 -4.593 -16.752 1.00 90.75 176 ASP A O 1
ATOM 1480 N N . VAL A 1 177 ? 19.234 -6.661 -16.309 1.00 90.31 177 VAL A N 1
ATOM 1481 C CA . VAL A 1 177 ? 19.749 -7.254 -17.553 1.00 90.31 177 VAL A CA 1
ATOM 1482 C C . VAL A 1 177 ? 19.174 -6.528 -18.768 1.00 90.31 177 VAL A C 1
ATOM 1484 O O . VAL A 1 177 ? 19.936 -6.112 -19.633 1.00 90.31 177 VAL A O 1
ATOM 1487 N N . GLY A 1 178 ? 17.860 -6.280 -18.806 1.00 87.94 178 GLY A N 1
ATOM 1488 C CA . GLY A 1 178 ? 17.231 -5.596 -19.941 1.00 87.94 178 GLY A CA 1
ATOM 1489 C C . GLY A 1 178 ? 17.780 -4.187 -20.198 1.00 87.94 178 GLY A C 1
ATOM 1490 O O . GLY A 1 178 ? 17.976 -3.807 -21.352 1.00 87.94 178 GLY A O 1
ATOM 1491 N N . VAL A 1 179 ? 18.069 -3.430 -19.135 1.00 87.06 179 VAL A N 1
ATOM 1492 C CA . VAL A 1 179 ? 18.652 -2.081 -19.243 1.00 87.06 179 VAL A CA 1
ATOM 1493 C C . VAL A 1 179 ? 20.148 -2.138 -19.574 1.00 87.06 179 VAL A C 1
ATOM 1495 O O . VAL A 1 179 ? 20.621 -1.369 -20.407 1.00 87.06 179 VAL A O 1
ATOM 1498 N N . ASN A 1 180 ? 20.903 -3.032 -18.933 1.00 89.62 180 ASN A N 1
ATOM 1499 C CA . ASN A 1 180 ? 22.359 -3.117 -19.083 1.00 89.62 180 ASN A CA 1
ATOM 1500 C C . ASN A 1 180 ? 22.777 -3.687 -20.446 1.00 89.62 180 ASN A C 1
ATOM 1502 O O . ASN A 1 180 ? 23.758 -3.220 -21.018 1.00 89.62 180 ASN A O 1
ATOM 1506 N N . GLU A 1 181 ? 22.024 -4.653 -20.975 1.00 91.56 181 GLU A N 1
ATOM 1507 C CA . GLU A 1 181 ? 22.248 -5.256 -22.297 1.00 91.56 181 GLU A CA 1
ATOM 1508 C C . GLU A 1 181 ? 21.643 -4.421 -23.439 1.00 91.56 181 GLU A C 1
ATOM 1510 O O . GLU A 1 181 ? 21.753 -4.787 -24.609 1.00 91.56 181 GLU A O 1
ATOM 1515 N N . GLY A 1 182 ? 20.982 -3.301 -23.122 1.00 88.00 182 GLY A N 1
ATOM 1516 C CA . GLY A 1 182 ? 20.403 -2.399 -24.117 1.00 88.00 182 GLY A CA 1
ATOM 1517 C C . GLY A 1 182 ? 19.236 -3.002 -24.900 1.00 88.00 182 GLY A C 1
ATOM 1518 O O . GLY A 1 182 ? 19.021 -2.631 -26.050 1.00 88.00 182 GLY A O 1
ATOM 1519 N N . TRP A 1 183 ? 18.474 -3.927 -24.303 1.00 89.50 183 TRP A N 1
ATOM 1520 C CA . TRP A 1 183 ? 17.266 -4.484 -24.933 1.00 89.50 183 TRP A CA 1
ATOM 1521 C C . TRP A 1 183 ? 16.181 -3.427 -25.129 1.00 89.50 183 TRP A C 1
ATOM 1523 O O . TRP A 1 183 ? 15.329 -3.567 -26.004 1.00 89.50 183 TRP A O 1
ATOM 1533 N N . TYR A 1 184 ? 16.207 -2.394 -24.287 1.00 89.50 184 TYR A N 1
ATOM 1534 C CA . TYR A 1 184 ? 15.418 -1.186 -24.441 1.00 89.50 184 TYR A CA 1
ATOM 1535 C C . TYR A 1 184 ? 16.118 0.002 -23.762 1.00 89.50 184 TYR A C 1
ATOM 1537 O O . TYR A 1 184 ? 16.842 -0.171 -22.779 1.00 89.50 184 TYR A O 1
ATOM 1545 N N . ASP A 1 185 ? 15.864 1.217 -24.241 1.00 87.31 185 ASP A N 1
ATOM 1546 C CA . ASP A 1 185 ? 16.267 2.465 -23.602 1.00 87.31 185 ASP A CA 1
ATOM 1547 C C . ASP A 1 185 ? 15.062 3.106 -22.881 1.00 87.31 185 ASP A C 1
ATOM 1549 O O . ASP A 1 185 ? 14.122 3.584 -23.528 1.00 87.31 185 ASP A O 1
ATOM 1553 N N . PRO A 1 186 ? 15.073 3.205 -21.536 1.00 85.44 186 PRO A N 1
ATOM 1554 C CA . PRO A 1 186 ? 14.004 3.862 -20.782 1.00 85.44 186 PRO A CA 1
ATOM 1555 C C . PRO A 1 186 ? 13.855 5.365 -21.090 1.00 85.44 186 PRO A C 1
ATOM 1557 O O . PRO A 1 186 ? 12.865 5.973 -20.673 1.00 85.44 186 PRO A O 1
ATOM 1560 N N . LYS A 1 187 ? 14.814 5.983 -21.793 1.00 85.88 187 LYS A N 1
ATOM 1561 C CA . LYS A 1 187 ? 14.746 7.375 -22.263 1.00 85.88 187 LYS A CA 1
ATOM 1562 C C . LYS A 1 187 ? 14.001 7.511 -23.589 1.00 85.88 187 LYS A C 1
ATOM 1564 O O . LYS A 1 187 ? 13.483 8.593 -23.870 1.00 85.88 187 LYS A O 1
ATOM 1569 N N . ILE A 1 188 ? 13.917 6.447 -24.388 1.00 91.31 188 ILE A N 1
ATOM 1570 C CA . ILE A 1 188 ? 13.136 6.438 -25.624 1.00 91.31 188 ILE A CA 1
ATOM 1571 C C . ILE A 1 188 ? 11.676 6.179 -25.256 1.00 91.31 188 ILE A C 1
ATOM 1573 O O . ILE A 1 188 ? 11.319 5.136 -24.713 1.00 91.31 188 ILE A O 1
ATOM 1577 N N . LEU A 1 189 ? 10.805 7.148 -25.556 1.00 92.38 189 LEU A N 1
ATOM 1578 C CA . LEU A 1 189 ? 9.406 7.117 -25.123 1.00 92.38 189 LEU A CA 1
ATOM 1579 C C . LEU A 1 189 ? 8.675 5.849 -25.581 1.00 92.38 189 LEU A C 1
ATOM 1581 O O . LEU A 1 189 ? 7.975 5.234 -24.781 1.00 92.38 189 LEU A O 1
ATOM 1585 N N . LEU A 1 190 ? 8.830 5.463 -26.850 1.00 95.88 190 LEU A N 1
ATOM 1586 C CA . LEU A 1 190 ? 8.151 4.292 -27.404 1.00 95.88 190 LEU A CA 1
ATOM 1587 C C . LEU A 1 190 ? 8.583 3.008 -26.687 1.00 95.88 190 LEU A C 1
ATOM 1589 O O . LEU A 1 190 ? 7.736 2.233 -26.255 1.00 95.88 190 LEU A O 1
ATOM 1593 N N . GLU A 1 191 ? 9.884 2.824 -26.493 1.00 94.44 191 GLU A N 1
ATOM 1594 C CA . GLU A 1 191 ? 10.445 1.654 -25.819 1.00 94.44 191 GLU A CA 1
ATOM 1595 C C . GLU A 1 191 ? 10.033 1.594 -24.345 1.00 94.44 191 GLU A C 1
ATOM 1597 O O . GLU A 1 191 ? 9.582 0.554 -23.867 1.00 94.44 191 GLU A O 1
ATOM 1602 N N . ALA A 1 192 ? 10.059 2.729 -23.641 1.00 91.94 192 ALA A N 1
ATOM 1603 C CA . ALA A 1 192 ? 9.566 2.822 -22.271 1.00 91.94 192 ALA A CA 1
ATOM 1604 C C . ALA A 1 192 ? 8.061 2.506 -22.161 1.00 91.94 192 ALA A C 1
ATOM 1606 O O . ALA A 1 192 ? 7.627 1.900 -21.178 1.00 91.94 192 ALA A O 1
ATOM 1607 N N . LEU A 1 193 ? 7.246 2.912 -23.141 1.00 94.75 193 LEU A N 1
ATOM 1608 C CA . LEU A 1 193 ? 5.815 2.594 -23.179 1.00 94.75 193 LEU A CA 1
ATOM 1609 C C . LEU A 1 193 ? 5.570 1.107 -23.450 1.00 94.75 193 LEU A C 1
ATOM 1611 O O . LEU A 1 193 ? 4.738 0.514 -22.766 1.00 94.75 193 LEU A O 1
ATOM 1615 N N . VAL A 1 194 ? 6.313 0.499 -24.379 1.00 95.50 194 VAL A N 1
ATOM 1616 C CA . VAL A 1 194 ? 6.248 -0.946 -24.649 1.00 95.50 194 VAL A CA 1
ATOM 1617 C C . VAL A 1 194 ? 6.668 -1.737 -23.411 1.00 95.50 194 VAL A C 1
ATOM 1619 O O . VAL A 1 194 ? 5.933 -2.626 -22.982 1.00 95.50 194 VAL A O 1
ATOM 1622 N N . PHE A 1 195 ? 7.777 -1.358 -22.769 1.00 94.56 195 PHE A N 1
ATOM 1623 C CA . PHE A 1 195 ? 8.211 -1.940 -21.500 1.00 94.56 195 PHE A CA 1
ATOM 1624 C C . PHE A 1 195 ? 7.091 -1.886 -20.454 1.00 94.56 195 PHE A C 1
ATOM 1626 O O . PHE A 1 195 ? 6.722 -2.911 -19.890 1.00 94.56 195 PHE A O 1
ATOM 1633 N N . ARG A 1 196 ? 6.483 -0.713 -20.231 1.00 94.75 196 ARG A N 1
ATOM 1634 C CA . ARG A 1 196 ? 5.381 -0.554 -19.265 1.00 94.75 196 ARG A CA 1
ATOM 1635 C C . ARG A 1 196 ? 4.171 -1.411 -19.624 1.00 94.75 196 ARG A C 1
ATOM 1637 O O . ARG A 1 196 ? 3.588 -2.015 -18.730 1.00 94.75 196 ARG A O 1
ATOM 1644 N N . TRP A 1 197 ? 3.801 -1.464 -20.900 1.00 95.88 197 TRP A N 1
ATOM 1645 C CA . TRP A 1 197 ? 2.645 -2.223 -21.375 1.00 95.88 197 TRP A CA 1
ATOM 1646 C C . TRP A 1 197 ? 2.801 -3.730 -21.129 1.00 95.88 197 TRP A C 1
ATOM 1648 O O . TRP A 1 197 ? 1.839 -4.377 -20.724 1.00 95.88 197 TRP A O 1
ATOM 1658 N N . VAL A 1 198 ? 4.014 -4.269 -21.291 1.00 95.06 198 VAL A N 1
ATOM 1659 C CA . VAL A 1 198 ? 4.311 -5.690 -21.045 1.00 95.06 198 VAL A CA 1
ATOM 1660 C C . VAL A 1 198 ? 4.538 -5.978 -19.557 1.00 95.06 198 VAL A C 1
ATOM 1662 O O . VAL A 1 198 ? 3.935 -6.891 -18.993 1.00 95.06 198 VAL A O 1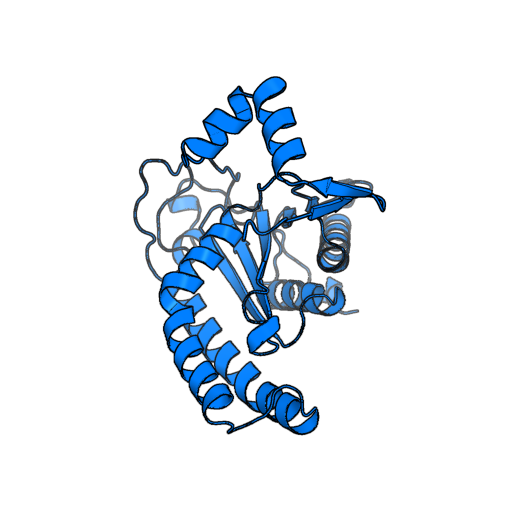
ATOM 1665 N N . PHE A 1 199 ? 5.411 -5.211 -18.901 1.00 95.25 199 PHE A N 1
ATOM 1666 C CA . PHE A 1 199 ? 5.917 -5.560 -17.573 1.00 95.25 199 PHE A CA 1
ATOM 1667 C C . PHE A 1 199 ? 4.971 -5.186 -16.438 1.00 95.25 199 PHE A C 1
ATOM 1669 O O . PHE A 1 199 ? 4.970 -5.883 -15.428 1.00 95.25 199 PHE A O 1
ATOM 1676 N N . ILE A 1 200 ? 4.163 -4.125 -16.555 1.00 97.31 200 ILE A N 1
ATOM 1677 C CA . ILE A 1 200 ? 3.261 -3.733 -15.460 1.00 97.31 200 ILE A CA 1
ATOM 1678 C C . ILE A 1 200 ? 2.222 -4.828 -15.168 1.00 97.31 200 ILE A C 1
ATOM 1680 O O . ILE A 1 200 ? 2.139 -5.228 -14.007 1.00 97.31 200 ILE A O 1
ATOM 1684 N N . PRO A 1 201 ? 1.464 -5.361 -16.151 1.00 98.25 201 PRO A N 1
ATOM 1685 C CA . PRO A 1 201 ? 0.504 -6.433 -15.884 1.00 98.25 201 PRO A CA 1
ATOM 1686 C C . PRO A 1 201 ? 1.172 -7.704 -15.349 1.00 98.25 201 PRO A C 1
ATOM 1688 O O . PRO A 1 201 ? 0.670 -8.315 -14.406 1.00 98.25 201 PRO A O 1
ATOM 1691 N N . TRP A 1 202 ? 2.332 -8.074 -15.904 1.00 97.88 202 TRP A N 1
ATOM 1692 C CA . TRP A 1 202 ? 3.087 -9.236 -15.441 1.00 97.88 202 TRP A CA 1
ATOM 1693 C C . TRP A 1 202 ? 3.557 -9.070 -13.989 1.00 97.88 202 TRP A C 1
ATOM 1695 O O . TRP A 1 202 ? 3.209 -9.882 -13.134 1.00 97.88 202 TRP A O 1
ATOM 1705 N N . LEU A 1 203 ? 4.257 -7.980 -13.665 1.00 97.88 203 LEU A N 1
ATOM 1706 C CA . LEU A 1 203 ? 4.721 -7.707 -12.302 1.00 97.88 203 LEU A CA 1
ATOM 1707 C C . LEU A 1 203 ? 3.559 -7.533 -11.320 1.00 97.88 203 LEU A C 1
ATOM 1709 O O . LEU A 1 203 ? 3.685 -7.925 -10.162 1.00 97.88 203 LEU A O 1
ATOM 1713 N N . GLN A 1 204 ? 2.422 -6.981 -11.757 1.00 98.31 204 GLN A N 1
ATOM 1714 C CA . GLN A 1 204 ? 1.216 -6.922 -10.932 1.00 98.31 204 GLN A CA 1
ATOM 1715 C C . GLN A 1 204 ? 0.735 -8.331 -10.567 1.00 98.31 204 GLN A C 1
ATOM 1717 O O . GLN A 1 204 ? 0.462 -8.576 -9.395 1.00 98.31 204 GLN A O 1
ATOM 1722 N N . SER A 1 205 ? 0.713 -9.272 -11.518 1.00 98.50 205 SER A N 1
ATOM 1723 C CA . SER A 1 205 ? 0.332 -10.665 -11.237 1.00 98.50 205 SER A CA 1
ATOM 1724 C C . SER A 1 205 ? 1.279 -11.348 -10.236 1.00 98.50 205 SER A C 1
ATOM 1726 O O . SER A 1 205 ? 0.835 -12.035 -9.315 1.00 98.50 205 SER A O 1
ATOM 1728 N N . GLU A 1 206 ? 2.582 -11.071 -10.333 1.00 98.31 206 GLU A N 1
ATOM 1729 C CA . GLU A 1 206 ? 3.604 -11.572 -9.406 1.00 98.31 206 GLU A CA 1
ATOM 1730 C C . GLU A 1 206 ? 3.471 -10.960 -8.002 1.00 98.31 206 GLU A C 1
ATOM 1732 O O . GLU A 1 206 ? 3.658 -11.638 -6.983 1.00 98.31 206 GLU A O 1
ATOM 1737 N N . LEU A 1 207 ? 3.118 -9.674 -7.923 1.00 98.19 207 LEU A N 1
ATOM 1738 C CA . LEU A 1 207 ? 2.809 -8.991 -6.667 1.00 98.19 207 LEU A CA 1
ATOM 1739 C C . LEU A 1 207 ? 1.526 -9.528 -6.032 1.00 98.19 207 LEU A C 1
ATOM 1741 O O . LEU A 1 207 ? 1.483 -9.694 -4.812 1.00 98.19 207 LEU A O 1
ATOM 1745 N N . ASP A 1 208 ? 0.509 -9.847 -6.830 1.00 98.38 208 ASP A N 1
ATOM 1746 C CA . ASP A 1 208 ? -0.741 -10.431 -6.348 1.00 98.38 208 ASP A CA 1
ATOM 1747 C C . ASP A 1 208 ? -0.506 -11.841 -5.784 1.00 98.38 208 ASP A C 1
ATOM 1749 O O . ASP A 1 208 ? -0.976 -12.154 -4.683 1.00 98.38 208 ASP A O 1
ATOM 1753 N N . ALA A 1 209 ? 0.314 -12.658 -6.456 1.00 98.25 209 ALA A N 1
ATOM 1754 C CA . ALA A 1 209 ? 0.754 -13.958 -5.950 1.00 98.25 209 ALA A CA 1
ATOM 1755 C C . ALA A 1 209 ? 1.573 -13.823 -4.651 1.00 98.25 209 ALA A C 1
ATOM 1757 O O . ALA A 1 209 ? 1.346 -14.551 -3.674 1.00 98.25 209 ALA A O 1
ATOM 1758 N N . TYR A 1 210 ? 2.490 -12.850 -4.590 1.00 98.00 210 TYR A N 1
ATOM 1759 C CA . TYR A 1 210 ? 3.237 -12.532 -3.373 1.00 98.00 210 TYR A CA 1
ATOM 1760 C C . TYR A 1 210 ? 2.306 -12.136 -2.222 1.00 98.00 210 TYR A C 1
ATOM 1762 O O . TYR A 1 210 ? 2.424 -12.696 -1.127 1.00 98.00 210 TYR A O 1
ATOM 1770 N N . ARG A 1 211 ? 1.367 -11.213 -2.474 1.00 97.94 211 ARG A N 1
ATOM 1771 C CA . ARG A 1 211 ? 0.351 -10.736 -1.523 1.00 97.94 211 ARG A CA 1
ATOM 1772 C C . ARG A 1 211 ? -0.464 -11.906 -0.982 1.00 97.94 211 ARG A C 1
ATOM 1774 O O . ARG A 1 211 ? -0.575 -12.062 0.234 1.00 97.94 211 ARG A O 1
ATOM 1781 N N . HIS A 1 212 ? -0.971 -12.759 -1.872 1.00 98.06 212 HIS A N 1
ATOM 1782 C CA . HIS A 1 212 ? -1.733 -13.950 -1.507 1.00 98.06 212 HIS A CA 1
ATOM 1783 C C . HIS A 1 212 ? -0.931 -14.855 -0.564 1.00 98.06 212 HIS A C 1
ATOM 1785 O O . HIS A 1 212 ? -1.410 -15.230 0.508 1.00 98.06 212 HIS A O 1
ATOM 1791 N N . ARG A 1 213 ? 0.330 -15.149 -0.899 1.00 97.50 213 ARG A N 1
ATOM 1792 C CA . ARG A 1 213 ? 1.200 -15.974 -0.053 1.00 97.50 213 ARG A CA 1
ATOM 1793 C C . ARG A 1 213 ? 1.415 -15.357 1.327 1.00 97.50 213 ARG A C 1
ATOM 1795 O O . ARG A 1 213 ? 1.300 -16.059 2.329 1.00 97.50 213 ARG A O 1
ATOM 1802 N N . ILE A 1 214 ? 1.738 -14.063 1.409 1.00 96.12 214 ILE A N 1
ATOM 1803 C CA . ILE A 1 214 ? 2.034 -13.431 2.703 1.00 96.12 214 ILE A CA 1
ATOM 1804 C C . ILE A 1 214 ? 0.794 -13.243 3.579 1.00 96.12 214 ILE A C 1
ATOM 1806 O O . ILE A 1 214 ? 0.951 -13.234 4.801 1.00 96.12 214 ILE A O 1
ATOM 1810 N N . ASN A 1 215 ? -0.398 -13.088 2.999 1.00 97.62 215 ASN A N 1
ATOM 1811 C CA . ASN A 1 215 ? -1.647 -12.982 3.756 1.00 97.62 215 ASN A CA 1
ATOM 1812 C C . ASN A 1 215 ? -2.097 -14.348 4.300 1.00 97.62 215 ASN A C 1
ATOM 1814 O O . ASN A 1 215 ? -2.652 -14.412 5.393 1.00 97.62 215 ASN A O 1
ATOM 1818 N N . ASN A 1 216 ? -1.767 -15.439 3.601 1.00 97.44 216 ASN A N 1
ATOM 1819 C CA . ASN A 1 216 ? -2.100 -16.810 4.004 1.00 97.44 216 ASN A CA 1
ATOM 1820 C C . ASN A 1 216 ? -0.979 -17.535 4.773 1.00 97.44 216 ASN A C 1
ATOM 1822 O O . ASN A 1 216 ? -1.123 -18.7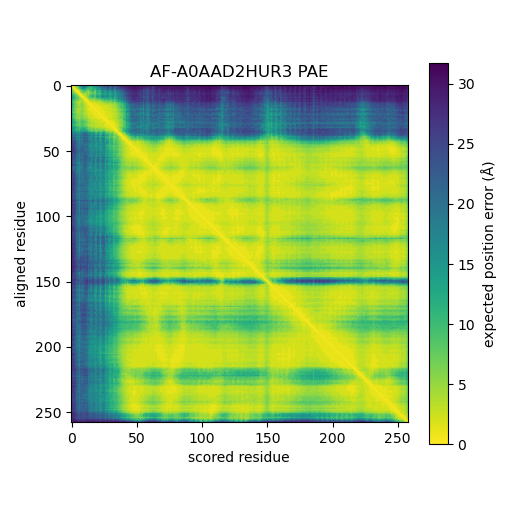00 5.128 1.00 97.44 216 ASN A O 1
ATOM 1826 N N . SER A 1 217 ? 0.136 -16.860 5.064 1.00 94.12 217 SER A N 1
ATOM 1827 C CA . SER A 1 217 ? 1.236 -17.427 5.855 1.00 94.12 217 SER A CA 1
ATOM 1828 C C . SER A 1 217 ? 1.280 -16.835 7.260 1.00 94.12 217 SER A C 1
ATOM 1830 O O . SER A 1 217 ? 1.239 -15.613 7.431 1.00 94.12 217 SER A O 1
ATOM 1832 N N . GLY A 1 218 ? 1.458 -17.697 8.263 1.00 89.88 218 GLY A N 1
ATOM 1833 C CA . GLY A 1 218 ? 1.657 -17.278 9.648 1.00 89.88 218 GLY A CA 1
ATOM 1834 C C . GLY A 1 218 ? 2.876 -16.365 9.776 1.00 89.88 218 GLY A C 1
ATOM 1835 O O . GLY A 1 218 ? 3.965 -16.671 9.280 1.00 89.88 218 GLY A O 1
ATOM 1836 N N . LYS A 1 219 ? 2.705 -15.210 10.425 1.00 86.25 219 LYS A N 1
ATOM 1837 C CA . LYS A 1 219 ? 3.833 -14.305 10.680 1.00 86.25 219 LYS A CA 1
ATOM 1838 C C . LYS A 1 219 ? 4.703 -14.862 11.807 1.00 86.25 219 LYS A C 1
ATOM 1840 O O . LYS A 1 219 ? 4.198 -15.413 12.781 1.00 86.25 219 LYS A O 1
ATOM 1845 N N . ARG A 1 220 ? 6.021 -14.663 11.705 1.00 84.62 220 ARG A N 1
ATOM 1846 C CA . ARG A 1 220 ? 6.963 -15.024 12.775 1.00 84.62 220 ARG A CA 1
ATOM 1847 C C . ARG A 1 220 ? 6.563 -14.327 14.080 1.00 84.62 220 ARG A C 1
ATOM 1849 O O . ARG A 1 220 ? 6.293 -13.126 14.077 1.00 84.62 220 ARG A O 1
ATOM 1856 N N . LEU A 1 221 ? 6.576 -15.078 15.179 1.00 83.31 221 LEU A N 1
ATOM 1857 C CA . LEU A 1 221 ? 6.332 -14.550 16.518 1.00 83.31 221 LEU A CA 1
ATOM 1858 C C . LEU A 1 221 ? 7.384 -13.486 16.881 1.00 83.31 221 LEU A C 1
ATOM 1860 O O . LEU A 1 221 ? 8.587 -13.713 16.726 1.00 83.31 221 LEU A O 1
ATOM 1864 N N . ASP A 1 222 ? 6.926 -12.350 17.400 1.00 83.81 222 ASP A N 1
ATOM 1865 C CA . ASP A 1 222 ? 7.761 -11.283 17.955 1.00 83.81 222 ASP A CA 1
ATOM 1866 C C . ASP A 1 222 ? 7.254 -10.957 19.356 1.00 83.81 222 ASP A C 1
ATOM 1868 O O . ASP A 1 222 ? 6.180 -10.389 19.516 1.00 83.81 222 ASP A O 1
ATOM 1872 N N . ARG A 1 223 ? 8.057 -11.284 20.371 1.00 83.12 223 ARG A N 1
ATOM 1873 C CA . ARG A 1 223 ? 7.714 -11.084 21.788 1.00 83.12 223 ARG A CA 1
ATOM 1874 C C . ARG A 1 223 ? 7.503 -9.612 22.167 1.00 83.12 223 ARG A C 1
ATOM 1876 O O . ARG A 1 223 ? 6.990 -9.332 23.242 1.00 83.12 223 ARG A O 1
ATOM 1883 N N . ASN A 1 224 ? 7.932 -8.674 21.322 1.00 82.81 224 ASN A N 1
ATOM 1884 C CA . ASN A 1 224 ? 7.764 -7.239 21.554 1.00 82.81 224 ASN A CA 1
ATOM 1885 C C . ASN A 1 224 ? 6.502 -6.671 20.887 1.00 82.81 224 ASN A C 1
ATOM 1887 O O . ASN A 1 224 ? 6.156 -5.512 21.139 1.00 82.81 224 ASN A O 1
ATOM 1891 N N . LYS A 1 225 ? 5.838 -7.455 20.028 1.00 83.81 225 LYS A N 1
ATOM 1892 C CA . LYS A 1 225 ? 4.583 -7.081 19.377 1.00 83.81 225 LYS A CA 1
ATOM 1893 C C . LYS A 1 225 ? 3.444 -7.259 20.384 1.00 83.81 225 LYS A C 1
ATOM 1895 O O . LYS A 1 225 ? 3.338 -8.288 21.034 1.00 83.81 225 LYS A O 1
ATOM 1900 N N . ILE A 1 226 ? 2.615 -6.226 20.520 1.00 88.25 226 ILE A N 1
ATOM 1901 C CA . ILE A 1 226 ? 1.405 -6.265 21.364 1.00 88.25 226 ILE A CA 1
ATOM 1902 C C . ILE A 1 226 ? 0.156 -6.699 20.592 1.00 88.25 226 ILE A C 1
ATOM 1904 O O . ILE A 1 226 ? -0.829 -7.108 21.186 1.00 88.25 226 ILE A O 1
ATOM 1908 N N . LEU A 1 227 ? 0.204 -6.561 19.270 1.00 90.62 227 LEU A N 1
ATOM 1909 C CA . LEU A 1 227 ? -0.853 -6.928 18.338 1.00 90.62 227 LEU A CA 1
ATOM 1910 C C . LEU A 1 227 ? -0.848 -8.447 18.086 1.00 90.62 227 LEU A C 1
ATOM 1912 O O . LEU A 1 227 ? 0.222 -9.059 18.178 1.00 90.62 227 LEU A O 1
ATOM 1916 N N . PRO A 1 228 ? -1.985 -9.053 17.705 1.00 90.81 228 PRO A N 1
ATOM 1917 C CA . PRO A 1 228 ? -2.119 -10.503 17.631 1.00 90.81 228 PRO A CA 1
ATOM 1918 C C . PRO A 1 228 ? -1.170 -11.160 16.621 1.00 90.81 228 PRO A C 1
ATOM 1920 O O . PRO A 1 228 ? -0.647 -10.543 15.679 1.00 90.81 228 PRO A O 1
ATOM 1923 N N . HIS A 1 229 ? -0.936 -12.451 16.840 1.00 91.00 229 HIS A N 1
ATOM 1924 C CA . HIS A 1 229 ? -0.122 -13.305 15.986 1.00 91.00 229 HIS A CA 1
ATOM 1925 C C . HIS A 1 229 ? -0.992 -14.381 15.352 1.00 91.00 229 HIS A C 1
ATOM 1927 O O . HIS A 1 229 ? -1.757 -15.047 16.038 1.00 91.00 229 HIS A O 1
ATOM 1933 N N . GLY A 1 230 ? -0.822 -14.589 14.051 1.00 92.38 230 GLY A N 1
ATOM 1934 C CA . GLY A 1 230 ? -1.589 -15.581 13.316 1.00 92.38 230 GLY A CA 1
ATOM 1935 C C . GLY A 1 230 ? -1.379 -15.456 11.817 1.00 92.38 230 GLY A C 1
ATOM 1936 O O . GLY A 1 230 ? -0.487 -14.734 11.347 1.00 92.38 230 GLY A O 1
ATOM 1937 N N . VAL A 1 231 ? -2.213 -16.175 11.075 1.00 96.25 231 VAL A N 1
ATOM 1938 C CA . VAL A 1 231 ? -2.353 -16.023 9.627 1.00 96.25 231 VAL A CA 1
ATOM 1939 C C . VAL A 1 231 ? -3.279 -14.827 9.375 1.00 96.25 231 VAL A C 1
ATOM 1941 O O . VAL A 1 231 ? -4.412 -14.863 9.852 1.00 96.25 231 VAL A O 1
ATOM 1944 N N . PRO A 1 232 ? -2.840 -13.770 8.662 1.00 96.88 232 PRO A N 1
ATOM 1945 C CA . PRO A 1 232 ? -3.658 -12.578 8.432 1.00 96.88 232 PRO A CA 1
ATOM 1946 C C . PRO A 1 232 ? -5.065 -12.865 7.902 1.00 96.88 232 PRO A C 1
ATOM 1948 O O . PRO A 1 232 ? -6.020 -12.314 8.433 1.00 96.88 232 PRO A O 1
ATOM 1951 N N . THR A 1 233 ? -5.209 -13.751 6.912 1.00 97.56 233 THR A N 1
ATOM 1952 C CA . THR A 1 233 ? -6.527 -14.126 6.372 1.00 97.56 233 THR A CA 1
ATOM 1953 C C . THR A 1 233 ? -7.430 -14.765 7.432 1.00 97.56 233 THR A C 1
ATOM 1955 O O . THR A 1 233 ? -8.612 -14.450 7.492 1.00 97.56 233 THR A O 1
ATOM 1958 N N . HIS A 1 234 ? -6.878 -15.618 8.300 1.00 97.50 234 HIS A N 1
ATOM 1959 C CA . HIS A 1 234 ? -7.639 -16.257 9.375 1.00 97.50 234 HIS A CA 1
ATOM 1960 C C . HIS A 1 234 ? -8.082 -15.237 10.430 1.00 97.50 234 HIS A C 1
ATOM 1962 O O . HIS A 1 234 ? -9.245 -15.206 10.804 1.00 97.50 234 HIS A O 1
ATOM 1968 N N . MET A 1 235 ? -7.180 -14.338 10.842 1.00 96.75 235 MET A N 1
ATOM 1969 C CA . MET A 1 235 ? -7.507 -13.257 11.782 1.00 96.75 235 MET A CA 1
ATOM 1970 C C . MET A 1 235 ? -8.533 -12.264 11.209 1.00 96.75 235 MET A C 1
ATOM 1972 O O . MET A 1 235 ? -9.302 -11.689 11.969 1.00 96.75 235 MET A O 1
ATOM 1976 N N . LEU A 1 236 ? -8.540 -12.049 9.888 1.00 96.62 236 LEU A N 1
ATOM 1977 C CA . LEU A 1 236 ? -9.543 -11.222 9.210 1.00 96.62 236 LEU A CA 1
ATOM 1978 C C . LEU A 1 236 ? -10.931 -11.882 9.216 1.00 96.62 236 LEU A C 1
ATOM 1980 O O . LEU A 1 236 ? -11.931 -11.180 9.324 1.00 96.62 236 LEU A O 1
ATOM 1984 N N . ALA A 1 237 ? -10.988 -13.209 9.072 1.00 96.44 237 ALA A N 1
ATOM 1985 C CA . ALA A 1 237 ? -12.236 -13.971 9.029 1.00 96.44 237 ALA A CA 1
ATOM 1986 C C . ALA A 1 237 ? -12.819 -14.265 10.422 1.00 96.44 237 ALA A C 1
ATOM 1988 O O . ALA A 1 237 ? -14.037 -14.234 10.572 1.00 96.44 237 ALA A O 1
ATOM 1989 N N . HIS A 1 238 ? -11.954 -14.514 11.413 1.00 96.50 238 HIS A N 1
ATOM 1990 C CA . HIS A 1 238 ? -12.309 -14.953 12.770 1.00 96.50 238 HIS A CA 1
ATOM 1991 C C . HIS A 1 238 ? -11.605 -14.110 13.851 1.00 96.50 238 HIS A C 1
ATOM 1993 O O . HIS A 1 238 ? -10.789 -14.629 14.620 1.00 96.50 238 HIS A O 1
ATOM 1999 N N . PRO A 1 239 ? -11.833 -12.785 13.904 1.00 96.25 239 PRO A N 1
ATOM 2000 C CA . PRO A 1 239 ? -11.185 -11.895 14.874 1.00 96.25 239 PRO A CA 1
ATOM 2001 C C . PRO A 1 239 ? -11.462 -12.277 16.339 1.00 96.25 239 PRO A C 1
ATOM 2003 O O . PRO A 1 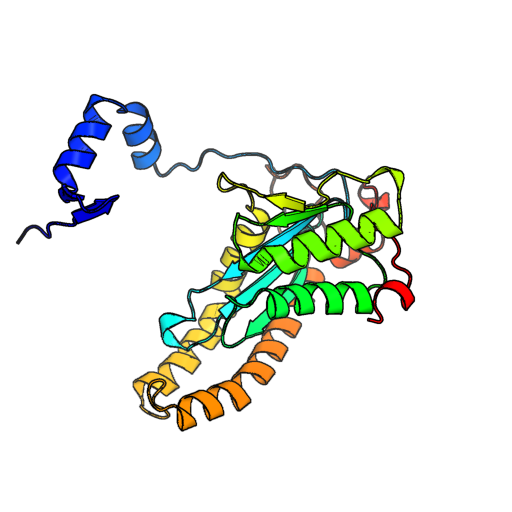239 ? -10.597 -12.092 17.199 1.00 96.25 239 PRO A O 1
ATOM 2006 N N . GLU A 1 240 ? -12.624 -12.864 16.623 1.00 96.19 240 GLU A N 1
ATOM 2007 C CA . GLU A 1 240 ? -13.049 -13.321 17.945 1.00 96.19 240 GLU A CA 1
ATOM 2008 C C . GLU A 1 240 ? -12.114 -14.379 18.550 1.00 96.19 240 GLU A C 1
ATOM 2010 O O . GLU A 1 240 ? -11.853 -14.347 19.754 1.00 96.19 240 GLU A O 1
ATOM 2015 N N . GLU A 1 241 ? -11.518 -15.248 17.724 1.00 96.00 241 GLU A N 1
ATOM 2016 C CA . GLU A 1 241 ? -10.546 -16.257 18.171 1.00 96.00 241 GLU A CA 1
ATOM 2017 C C . GLU A 1 241 ? -9.229 -15.637 18.665 1.00 96.00 241 GLU A C 1
ATOM 2019 O O . GLU A 1 241 ? -8.453 -16.271 19.382 1.00 96.00 241 GLU A O 1
ATOM 2024 N N . TYR A 1 242 ? -8.985 -14.372 18.317 1.00 93.81 242 TYR A N 1
ATOM 2025 C CA . TYR A 1 242 ? -7.808 -13.601 18.714 1.00 93.81 242 TYR A CA 1
ATOM 2026 C C . TYR A 1 242 ? -8.135 -12.523 19.752 1.00 93.81 242 TYR A C 1
ATOM 2028 O O . TYR A 1 242 ? -7.326 -11.613 19.954 1.00 93.81 242 TYR A O 1
ATOM 2036 N N . ALA A 1 243 ? -9.307 -12.612 20.398 1.00 93.50 243 ALA A N 1
ATOM 2037 C CA . ALA A 1 243 ? -9.826 -11.601 21.320 1.00 93.50 243 ALA A CA 1
ATOM 2038 C C . ALA A 1 243 ? -9.832 -10.186 20.705 1.00 93.50 243 ALA A C 1
ATOM 2040 O O . ALA A 1 243 ? -9.542 -9.195 21.380 1.00 93.50 243 ALA A O 1
ATOM 2041 N N . ALA A 1 244 ? -10.127 -10.102 19.405 1.00 95.50 244 ALA A N 1
ATOM 2042 C CA . ALA A 1 244 ? -10.168 -8.865 18.643 1.00 95.50 244 ALA A CA 1
ATOM 2043 C C . ALA A 1 244 ? -11.589 -8.543 18.174 1.00 95.50 244 ALA A C 1
ATOM 2045 O O . ALA A 1 244 ? -12.421 -9.426 17.982 1.00 95.50 244 ALA A O 1
ATOM 2046 N N . LEU A 1 245 ? -11.846 -7.254 17.961 1.00 96.38 245 LEU A N 1
ATOM 2047 C CA . LEU A 1 245 ? -13.070 -6.765 17.332 1.00 96.38 245 LEU A CA 1
ATOM 2048 C C . LEU A 1 245 ? -12.821 -6.482 15.848 1.00 96.38 245 LEU A C 1
ATOM 2050 O O . LEU A 1 245 ? -11.699 -6.145 15.458 1.00 96.38 245 LEU A O 1
ATOM 2054 N N . ASP A 1 246 ? -13.877 -6.582 15.043 1.00 97.38 246 ASP A N 1
ATOM 2055 C CA . ASP A 1 246 ? -13.898 -6.115 13.656 1.00 97.38 246 ASP A CA 1
ATOM 2056 C C . ASP A 1 246 ? -14.630 -4.779 13.574 1.00 97.38 246 ASP A C 1
ATOM 2058 O O . ASP A 1 246 ? -15.799 -4.665 13.941 1.00 97.38 246 ASP A O 1
ATOM 2062 N N . PHE A 1 247 ? -13.927 -3.771 13.081 1.00 97.12 247 PHE A N 1
ATOM 2063 C CA . PHE A 1 247 ? -14.407 -2.406 12.961 1.00 97.12 247 PHE A CA 1
ATOM 2064 C C . PHE A 1 247 ? -14.802 -2.030 11.527 1.00 97.12 247 PHE A C 1
ATOM 2066 O O . PHE A 1 247 ? -14.936 -0.847 11.208 1.00 97.12 247 PHE A O 1
ATOM 2073 N N . LYS A 1 248 ? -14.984 -3.015 10.638 1.00 96.31 248 LYS A N 1
ATOM 2074 C CA . LYS A 1 248 ? -15.412 -2.748 9.264 1.00 96.31 248 LYS A CA 1
ATOM 2075 C C . LYS A 1 248 ? -16.738 -1.990 9.215 1.00 96.31 248 LYS A C 1
ATOM 2077 O O . LYS A 1 248 ? -17.711 -2.339 9.882 1.00 96.31 248 LYS A O 1
ATOM 2082 N N . VAL A 1 249 ? -16.800 -0.997 8.337 1.00 96.31 249 VAL A N 1
ATOM 2083 C CA . VAL A 1 249 ? -18.022 -0.265 8.004 1.00 96.31 249 VAL A CA 1
ATOM 2084 C C . VAL A 1 249 ? -18.526 -0.784 6.667 1.00 96.31 249 VAL A C 1
ATOM 2086 O O . VAL A 1 249 ? -17.827 -0.675 5.659 1.00 96.31 249 VAL A O 1
ATOM 2089 N N . GLN A 1 250 ? -19.722 -1.370 6.658 1.00 95.75 250 GLN A N 1
ATOM 2090 C CA . GLN A 1 250 ? -20.349 -1.871 5.434 1.00 95.75 250 GLN A CA 1
ATOM 2091 C C . GLN A 1 250 ? -20.659 -0.708 4.492 1.00 95.75 250 GLN A C 1
ATOM 2093 O O . GLN A 1 250 ? -21.232 0.297 4.914 1.00 95.75 250 GLN A O 1
ATOM 2098 N N . VAL A 1 251 ? -20.289 -0.848 3.220 1.00 92.88 251 VAL A N 1
ATOM 2099 C CA . VAL A 1 251 ? -20.486 0.185 2.200 1.00 92.88 251 VAL A CA 1
ATOM 2100 C C . VAL A 1 251 ? -21.601 -0.248 1.261 1.00 92.88 251 VAL A C 1
ATOM 2102 O O . VAL A 1 251 ? -21.525 -1.315 0.651 1.00 92.88 251 VAL A O 1
ATOM 2105 N N . ASN A 1 252 ? -22.627 0.596 1.110 1.00 87.31 252 ASN A N 1
ATOM 2106 C CA . ASN A 1 252 ? -23.664 0.367 0.105 1.00 87.31 252 ASN A CA 1
ATOM 2107 C C . ASN A 1 252 ? -23.030 0.533 -1.294 1.00 87.31 252 ASN A C 1
ATOM 2109 O O . ASN A 1 252 ? -22.476 1.601 -1.567 1.00 87.31 252 ASN A O 1
ATOM 2113 N N . PRO A 1 253 ? -23.107 -0.471 -2.193 1.00 82.94 253 PRO A N 1
ATOM 2114 C CA . PRO A 1 253 ? -22.583 -0.367 -3.555 1.00 82.94 253 PRO A CA 1
ATOM 2115 C C . PRO A 1 253 ? -23.063 0.859 -4.337 1.00 82.94 253 PRO A C 1
ATOM 2117 O O . PRO A 1 253 ? -22.344 1.331 -5.215 1.00 82.94 253 PRO A O 1
ATOM 2120 N N . GLU A 1 254 ? -24.255 1.377 -4.037 1.00 84.44 254 GLU A N 1
ATOM 2121 C CA . GLU A 1 254 ? -24.799 2.580 -4.677 1.00 84.44 254 GLU A CA 1
ATOM 2122 C C . GLU A 1 254 ? -23.965 3.827 -4.372 1.00 84.44 254 GLU A C 1
ATOM 2124 O O . GLU A 1 254 ? -23.775 4.658 -5.251 1.00 84.44 254 GLU A O 1
ATOM 2129 N N . HIS A 1 255 ? -23.366 3.917 -3.181 1.00 82.38 255 HIS A N 1
ATOM 2130 C CA . HIS A 1 255 ? -22.505 5.041 -2.794 1.00 82.38 255 HIS A CA 1
ATOM 2131 C C . HIS A 1 255 ? -21.146 5.042 -3.514 1.00 82.38 255 HIS A C 1
ATOM 2133 O O . HIS A 1 255 ? -20.386 6.001 -3.396 1.00 82.38 255 HIS A O 1
ATOM 2139 N N . LEU A 1 256 ? -20.819 3.965 -4.237 1.00 78.56 256 LEU A N 1
ATOM 2140 C CA . LEU A 1 256 ? -19.589 3.831 -5.022 1.00 78.56 256 LEU A CA 1
ATOM 2141 C C . LEU A 1 256 ? -19.814 4.062 -6.524 1.00 78.56 256 LEU A C 1
ATOM 2143 O O . LEU A 1 256 ? -18.846 4.088 -7.282 1.00 78.56 256 LEU A O 1
ATOM 2147 N N . ARG A 1 257 ? -21.069 4.216 -6.966 1.00 64.25 257 ARG A N 1
ATOM 2148 C CA . ARG A 1 257 ? -21.415 4.557 -8.351 1.00 64.25 257 ARG A CA 1
ATOM 2149 C C . ARG A 1 257 ? -21.545 6.077 -8.449 1.00 64.25 257 ARG A C 1
ATOM 2151 O O . ARG A 1 257 ? -22.529 6.635 -7.977 1.00 64.25 257 ARG A O 1
ATOM 2158 N N . ALA A 1 258 ? -20.520 6.722 -9.001 1.00 50.62 258 ALA A N 1
ATOM 2159 C CA . ALA A 1 258 ? -20.589 8.118 -9.430 1.00 50.62 258 ALA A CA 1
ATOM 2160 C C . ALA A 1 258 ? -21.267 8.223 -10.801 1.00 50.62 258 ALA A C 1
ATOM 2162 O O . ALA A 1 258 ? -21.039 7.308 -11.628 1.00 50.62 258 ALA A O 1
#

Secondary structure (DSSP, 8-state):
----PEEEETTEEEEHHHHHHHHHHH-HHHHHHHHTT---------SSBTSEEEEEEE-TTHHHHS-EEEEEEETTTTEEEEEEEES----HHHHHHHHHHHHHHHSEE-SEEEE-S-GGGHHHHHHHHHHHHHH-GGGTT--SEEE--SS--HHHHHHHHHHHHHTTHHHHHHHHHHHHTTS--TTSHHHHHHHHHHHHHHHHHHHHHHHHHHHSSPPPP-TT--S--S-HHHHHH-GGGGT--B-PEE--GGGG--

Mean predicted aligned error: 8.48 Å

Organism: NCBI:txid2018698

InterPro domains:
  IPR058913 Integrase core domain, putative [PF24764] (48-225)

Foldseek 3Di:
DDDQDFDDDPNDTDTPVVVVVVCCVPPVVVVVVVVVVDPPDDADDAQFALQEWEKDKDCPCCVPQLKIWIWIAGQQLRATLDIAMASDQLALVVVLCSQLVSCLVVQWHGQAYEYADHPSCVSVQVLSLVQVCVLPVVCPPHGRYYHDPDCSSVSVVVVVVCCVVPPVVVVVVVSCCCPVVCVDDCPPPVRSVVSRVPVRVVVRVVRVVVSVVQQQDWDDDDPSHPRFTGRNVCCNVCVVVRVGDHRIDRGDSVSSPD

Solvent-accessible surface area (backbone atoms only — not comparable to full-atom values): 14646 Å² total; per-residue (Å²): 133,86,83,83,54,63,51,81,59,95,91,41,80,44,54,50,66,60,54,51,52,49,37,54,72,76,37,44,65,61,50,50,50,61,70,63,74,59,79,82,85,74,83,76,86,66,86,23,42,35,35,39,36,32,38,45,76,44,60,86,41,35,85,80,72,45,32,24,37,38,39,32,28,29,64,37,56,61,28,62,81,43,63,47,62,39,70,67,67,82,44,22,67,60,52,25,45,62,52,49,55,49,31,65,71,68,38,32,41,47,60,26,41,32,30,58,79,52,77,28,51,46,46,39,40,51,52,51,24,51,54,49,29,74,78,37,64,88,49,62,99,56,78,39,43,46,70,34,87,70,87,64,59,51,57,45,54,51,51,50,54,48,42,58,73,74,49,44,61,81,47,51,58,58,57,45,46,40,53,74,73,59,77,45,50,78,84,41,66,68,48,35,49,53,49,48,67,58,47,40,62,53,53,36,52,55,41,47,54,50,47,53,51,58,22,69,36,67,58,82,89,53,95,80,57,84,53,73,83,50,29,17,55,55,46,71,76,44,28,65,85,67,80,34,49,77,42,61,40,79,48,64,71,68,82,72,61,128

pLDDT: mean 88.95, std 11.91, range [34.0, 98.5]

Sequence (258 aa):
MKHLLFFETQGMKVPRSLIMDFFALHEPDLVRERRKNCLRRKKFWAAGVNDIWAVDQHDKWKAKFGLALHTGIDPFIGYNHWIRIWWNNNNPRLILSYYLDVVAELRFMPLVTQSDPGTENTGMANAHTMLRHLHDPSLSGTSQHRWMRTKKNVMPEISWSQLRRRWTPGFEDLLDVGVNEGWYDPKILLEALVFRWVFIPWLQSELDAYRHRINNSGKRLDRNKILPHGVPTHMLAHPEEYAALDFKVQVNPEHLRA

Nearest PDB structures (foldseek):
  7svw-assembly1_B  TM=4.959E-01  e=6.880E-05  [Scytonema hofmanni] UTEX 2349
  9bw1-assembly1_P  TM=6.505E-01  e=5.332E-04  Peltigera membranacea
  9bw1-assembly1_N  TM=4.939E-01  e=7.205E-04  Peltigera membranacea
  7usf-assembly1_A  TM=5.531E-01  e=5.584E-03  Mouse mammary tumor virus
  7ut1-assembly1_f  TM=5.987E-01  e=3.015E-02  Mouse mammary tumor virus